Protein AF-A0A1F1E8N5-F1 (afdb_monomer_lite)

Secondary structure (DSSP, 8-state):
-HHHHHHHHHHHHHHHHHHHHHHHHHS----------B----EE-EEEEEEEEPTT----TTTEEEEETTTSSBPPGGGEEEEE-GGG-EEEEEEPPPPPPBPTTS---TT-EEEEEEEEEETTEEEEEEEEEEEE---S---TTS----EEEEEEEEETTEEEE-S---SPSSPPPEEEEEEEETTEEEEPP-

Sequence (194 aa):
MAKRKTICDIAVIVTFIILSLALTSCYGKGSKPECRTFIGAAYFGRINLWIIPQEGEEVNLRAIEIIENSSNSPISLKQISNEIMKEGVVKVMYSAPPEGPISCDVRLTDRDRFTSHFTLRNQASEIRFTCTFEYRYNDEPRPPLSYGDPHMILKEVTCGDFTYTRKNDREEFPLEDIDIKMRLRDDKLELVKP

pLDDT: mean 73.01, std 17.26, range [39.19, 94.31]

Foldseek 3Di:
DPPVVVVVVVVVVVVVVVVVVVVVVVVPPDPPPPWPQPPDADEAAKEKEKEAEDVPDADPPVQKFKAWPVHNDGDDCVQWDWDQDPPRIIIIIHGDDDDPGHGSVDDDDAQDKDWTKMWIGRPPAIWIKIWIWTWHDDPDPDDPPDDDDIHGYGAWMDTDPAIFGFPDPPPDPPGGHTYWYWYQDPSYTHTDHD

Radius of gyration: 28.56 Å; chains: 1; bounding box: 68×34×94 Å

Structure (mmCIF, N/CA/C/O backbone):
data_AF-A0A1F1E8N5-F1
#
_entry.id   AF-A0A1F1E8N5-F1
#
loop_
_atom_site.group_PDB
_atom_site.id
_atom_site.type_symbol
_atom_site.label_atom_id
_atom_site.label_alt_id
_atom_site.label_comp_id
_atom_site.label_asym_id
_atom_site.label_entity_id
_atom_site.label_seq_id
_atom_site.pdbx_PDB_ins_code
_atom_site.Cartn_x
_atom_site.Cartn_y
_atom_site.Cartn_z
_atom_site.occupancy
_atom_site.B_iso_or_equiv
_atom_site.auth_seq_id
_atom_site.auth_comp_id
_atom_site.auth_asym_id
_atom_site.auth_atom_id
_atom_site.pdbx_PDB_model_num
ATOM 1 N N . MET A 1 1 ? 51.375 -14.851 -72.890 1.00 48.00 1 MET A N 1
ATOM 2 C CA . MET A 1 1 ? 51.465 -14.388 -71.482 1.00 48.00 1 MET A CA 1
ATOM 3 C C . MET A 1 1 ? 50.197 -13.705 -70.938 1.00 48.00 1 MET A C 1
ATOM 5 O O . MET A 1 1 ? 50.199 -13.354 -69.770 1.00 48.00 1 MET A O 1
ATOM 9 N N . ALA A 1 2 ? 49.096 -13.568 -71.695 1.00 47.03 2 ALA A N 1
ATOM 10 C CA . ALA A 1 2 ? 47.872 -12.913 -71.199 1.00 47.03 2 ALA A CA 1
ATOM 11 C C . ALA A 1 2 ? 46.983 -13.804 -70.297 1.00 47.03 2 ALA A C 1
ATOM 13 O O . ALA A 1 2 ? 46.480 -13.328 -69.290 1.00 47.03 2 ALA A O 1
ATOM 14 N N . LYS A 1 3 ? 46.859 -15.112 -70.586 1.00 48.00 3 LYS A N 1
ATOM 15 C CA . LYS A 1 3 ? 45.950 -16.031 -69.857 1.00 48.00 3 LYS A CA 1
ATOM 16 C C . LYS A 1 3 ? 46.305 -16.277 -68.379 1.00 48.00 3 LYS A C 1
ATOM 18 O O . LYS A 1 3 ? 45.423 -16.594 -67.596 1.00 48.00 3 LYS A O 1
ATOM 23 N N . ARG A 1 4 ? 47.582 -16.152 -67.987 1.00 46.97 4 ARG A N 1
ATOM 24 C CA . ARG A 1 4 ? 48.037 -16.391 -66.598 1.00 46.97 4 ARG A CA 1
ATOM 25 C C . ARG A 1 4 ? 47.731 -15.215 -65.665 1.00 46.97 4 ARG A C 1
ATOM 27 O O . ARG A 1 4 ? 47.414 -15.446 -64.508 1.00 46.97 4 ARG A O 1
ATOM 34 N N . LYS A 1 5 ? 47.795 -13.981 -66.178 1.00 47.75 5 LYS A N 1
ATOM 35 C CA . LYS A 1 5 ? 47.514 -12.760 -65.405 1.00 47.75 5 LYS A CA 1
ATOM 36 C C . LYS A 1 5 ? 46.046 -12.719 -64.966 1.00 47.75 5 LYS A C 1
ATOM 38 O O . LYS A 1 5 ? 45.767 -12.525 -63.794 1.00 47.75 5 LYS A O 1
ATOM 43 N N . THR A 1 6 ? 45.139 -13.077 -65.878 1.00 55.50 6 THR A N 1
ATOM 44 C CA . THR A 1 6 ? 43.690 -13.108 -65.629 1.00 55.50 6 THR A CA 1
ATOM 45 C C . THR A 1 6 ? 43.286 -14.110 -64.544 1.00 55.50 6 THR A C 1
ATOM 47 O O . THR A 1 6 ? 42.390 -13.830 -63.760 1.00 55.50 6 THR A O 1
ATOM 50 N N . ILE A 1 7 ? 43.952 -15.269 -64.464 1.00 59.78 7 ILE A N 1
ATOM 51 C CA . ILE A 1 7 ? 43.658 -16.293 -63.445 1.00 59.78 7 ILE A CA 1
ATOM 52 C C . ILE A 1 7 ? 44.124 -15.833 -62.056 1.00 59.78 7 ILE A C 1
ATOM 54 O O . ILE A 1 7 ? 43.408 -16.039 -61.078 1.00 59.78 7 ILE A O 1
ATOM 58 N N . CYS A 1 8 ? 45.286 -15.177 -61.966 1.00 58.12 8 CYS A N 1
ATOM 59 C CA . CYS A 1 8 ? 45.770 -14.619 -60.703 1.00 58.12 8 CYS A CA 1
ATOM 60 C C . CYS A 1 8 ? 44.883 -13.468 -60.207 1.00 58.12 8 CYS A C 1
ATOM 62 O O . CYS A 1 8 ? 44.567 -13.429 -59.022 1.00 58.12 8 CYS A O 1
ATOM 64 N N . ASP A 1 9 ? 44.422 -12.587 -61.098 1.00 55.12 9 ASP A N 1
ATOM 65 C CA . ASP A 1 9 ? 43.546 -11.468 -60.723 1.00 55.12 9 ASP A CA 1
ATOM 66 C C . ASP A 1 9 ? 42.173 -11.959 -60.227 1.00 55.12 9 ASP A C 1
ATOM 68 O O . ASP A 1 9 ? 41.662 -11.471 -59.219 1.00 55.12 9 ASP A O 1
ATOM 72 N N . ILE A 1 10 ? 41.605 -12.993 -60.863 1.00 65.31 10 ILE A N 1
ATOM 73 C CA . ILE A 1 10 ? 40.358 -13.628 -60.404 1.00 65.31 10 ILE A CA 1
ATOM 74 C C . ILE A 1 10 ? 40.561 -14.301 -59.040 1.00 65.31 10 ILE A C 1
ATOM 76 O O . ILE A 1 10 ? 39.714 -14.161 -58.160 1.00 65.31 10 ILE A O 1
ATOM 80 N N . ALA A 1 11 ? 41.686 -14.990 -58.827 1.00 67.06 11 ALA A N 1
ATOM 81 C CA . ALA A 1 11 ? 41.982 -15.635 -57.549 1.00 67.06 11 ALA A CA 1
ATOM 82 C C . ALA A 1 11 ? 42.104 -14.618 -56.402 1.00 67.06 11 ALA A C 1
ATOM 84 O O . ALA A 1 11 ? 41.583 -14.862 -55.314 1.00 67.06 11 ALA A O 1
ATOM 85 N N . VAL A 1 12 ? 42.723 -13.459 -56.646 1.00 68.31 12 VAL A N 1
ATOM 86 C CA . VAL A 1 12 ? 42.828 -12.378 -55.652 1.00 68.31 12 VAL A CA 1
ATOM 87 C C . VAL A 1 12 ? 41.450 -11.815 -55.310 1.00 68.31 12 VAL A C 1
ATOM 89 O O . VAL A 1 12 ? 41.125 -11.697 -54.130 1.00 68.31 12 VAL A O 1
ATOM 92 N N . ILE A 1 13 ? 40.611 -11.543 -56.314 1.00 72.69 13 ILE A N 1
ATOM 93 C CA . ILE A 1 13 ? 39.254 -11.016 -56.103 1.00 72.69 13 ILE A CA 1
ATOM 94 C C . ILE A 1 13 ? 38.393 -12.016 -55.321 1.00 72.69 13 ILE A C 1
ATOM 96 O O . ILE A 1 13 ? 37.747 -11.640 -54.344 1.00 72.69 13 ILE A O 1
ATOM 100 N N . VAL A 1 14 ? 38.419 -13.299 -55.694 1.00 70.69 14 VAL A N 1
ATOM 101 C CA . VAL A 1 14 ? 37.656 -14.351 -55.002 1.00 70.69 14 VAL A CA 1
ATOM 102 C C . VAL A 1 14 ? 38.128 -14.506 -53.556 1.00 70.69 14 VAL A C 1
ATOM 104 O O . VAL A 1 14 ? 37.302 -14.588 -52.648 1.00 70.69 14 VAL A O 1
ATOM 107 N N . THR A 1 15 ? 39.440 -14.465 -53.316 1.00 69.44 15 THR A N 1
ATOM 108 C CA . THR A 1 15 ? 39.993 -14.537 -51.955 1.00 69.44 15 THR A CA 1
ATOM 109 C C . THR A 1 15 ? 39.561 -13.331 -51.121 1.00 69.44 15 THR A C 1
ATOM 111 O O . THR A 1 15 ? 39.172 -13.496 -49.969 1.00 69.44 15 THR A O 1
ATOM 114 N N . PHE A 1 16 ? 39.547 -12.129 -51.705 1.00 69.88 16 PHE A N 1
ATOM 115 C CA . PHE A 1 16 ? 39.124 -10.902 -51.027 1.00 69.88 16 PHE A CA 1
ATOM 116 C C . PHE A 1 16 ? 37.631 -10.911 -50.670 1.00 69.88 16 PHE A C 1
ATOM 118 O O . PHE A 1 16 ? 37.251 -10.483 -49.579 1.00 69.88 16 PHE A O 1
ATOM 125 N N . ILE A 1 17 ? 36.784 -11.448 -51.555 1.00 72.19 17 ILE A N 1
ATOM 126 C CA . ILE A 1 17 ? 35.345 -11.624 -51.313 1.00 72.19 17 ILE A CA 1
ATOM 127 C C . ILE A 1 17 ? 35.110 -12.637 -50.187 1.00 72.19 17 ILE A C 1
ATOM 129 O O . ILE A 1 17 ? 34.347 -12.352 -49.267 1.00 72.19 17 ILE A O 1
ATOM 133 N N . ILE A 1 18 ? 35.797 -13.785 -50.210 1.00 70.69 18 ILE A N 1
ATOM 134 C CA . ILE A 1 18 ? 35.694 -14.801 -49.151 1.00 70.69 18 ILE A CA 1
ATOM 135 C C . ILE A 1 18 ? 36.165 -14.228 -47.809 1.00 70.69 18 ILE A C 1
ATOM 137 O O . ILE A 1 18 ? 35.498 -14.430 -46.797 1.00 70.69 18 ILE A O 1
ATOM 141 N N . LEU A 1 19 ? 37.264 -13.465 -47.792 1.00 63.94 19 LEU A N 1
ATOM 142 C CA . LEU A 1 19 ? 37.773 -12.837 -46.571 1.00 63.94 19 LEU A CA 1
ATOM 143 C C . LEU A 1 19 ? 36.793 -11.791 -46.021 1.00 63.94 19 LEU A C 1
ATOM 145 O O . LEU A 1 19 ? 36.565 -11.728 -44.818 1.00 63.94 19 LEU A O 1
ATOM 149 N N . SER A 1 20 ? 36.172 -11.006 -46.904 1.00 62.19 20 SER A N 1
ATOM 150 C CA . SER A 1 20 ? 35.190 -9.975 -46.546 1.00 62.19 20 SER A CA 1
ATOM 151 C C . SER A 1 20 ? 33.881 -10.585 -46.025 1.00 62.19 20 SER A C 1
ATOM 153 O O . SER A 1 20 ? 33.317 -10.101 -45.043 1.00 62.19 20 SER A O 1
ATOM 155 N N . LEU A 1 21 ? 33.421 -11.690 -46.620 1.00 60.66 21 LEU A N 1
ATOM 156 C CA . LEU A 1 21 ? 32.280 -12.475 -46.130 1.00 60.66 21 LEU A CA 1
ATOM 157 C C . LEU A 1 21 ? 32.593 -13.161 -44.790 1.00 60.66 21 LEU A C 1
ATOM 159 O O . LEU A 1 21 ? 31.750 -13.178 -43.896 1.00 60.66 21 LEU A O 1
ATOM 163 N N . ALA A 1 22 ? 33.818 -13.659 -44.600 1.00 58.78 22 ALA A N 1
ATOM 164 C CA . ALA A 1 22 ? 34.254 -14.232 -43.328 1.00 58.78 22 ALA A CA 1
ATOM 165 C C . ALA A 1 22 ? 34.319 -13.168 -42.216 1.00 58.78 22 ALA A C 1
ATOM 167 O O . ALA A 1 22 ? 33.789 -13.388 -41.126 1.00 58.78 22 ALA A O 1
ATOM 168 N N . LEU A 1 23 ? 34.886 -11.990 -42.502 1.00 56.69 23 LEU A N 1
ATOM 169 C CA . LEU A 1 23 ? 35.000 -10.877 -41.549 1.00 56.69 23 LEU A CA 1
ATOM 170 C C . LEU A 1 23 ? 33.636 -10.274 -41.179 1.00 56.69 23 LEU A C 1
ATOM 172 O O . LEU A 1 23 ? 33.407 -9.962 -40.011 1.00 56.69 23 LEU A O 1
ATOM 176 N N . THR A 1 24 ? 32.702 -10.173 -42.128 1.00 54.19 24 THR A N 1
ATOM 177 C CA . THR A 1 24 ? 31.325 -9.728 -41.839 1.00 54.19 24 THR A CA 1
ATOM 178 C C . THR A 1 24 ? 30.528 -10.779 -41.058 1.00 54.19 24 THR A C 1
ATOM 180 O O . THR A 1 24 ? 29.744 -10.416 -40.182 1.00 54.19 24 THR A O 1
ATOM 183 N N . SER A 1 25 ? 30.785 -12.078 -41.269 1.00 42.78 25 SER A N 1
ATOM 184 C CA . SER A 1 25 ? 30.135 -13.162 -40.510 1.00 42.78 25 SER A CA 1
ATOM 185 C C . SER A 1 25 ? 30.627 -13.315 -39.060 1.00 42.78 25 SER A C 1
ATOM 187 O O . SER A 1 25 ? 29.895 -13.842 -38.221 1.00 42.78 25 SER A O 1
ATOM 189 N N . CYS A 1 26 ? 31.823 -12.811 -38.730 1.00 48.38 26 CYS A N 1
ATOM 190 C CA . CYS A 1 26 ? 32.330 -12.777 -37.352 1.00 48.38 26 CYS A CA 1
ATOM 191 C C . CYS A 1 26 ? 31.787 -11.599 -36.527 1.00 48.38 26 CYS A C 1
ATOM 193 O O . CYS A 1 26 ? 31.776 -11.687 -35.303 1.00 48.38 26 CYS A O 1
ATOM 195 N N . TYR A 1 27 ? 31.289 -10.535 -37.167 1.00 42.50 27 TYR A N 1
ATOM 196 C CA . TYR A 1 27 ? 30.692 -9.380 -36.477 1.00 42.50 27 TYR A CA 1
ATOM 197 C C . TYR A 1 27 ? 29.174 -9.501 -36.249 1.00 42.50 27 TYR A C 1
ATOM 199 O O . TYR A 1 27 ? 28.571 -8.617 -35.649 1.00 42.50 27 TYR A O 1
ATOM 207 N N . GLY A 1 28 ? 28.550 -10.592 -36.713 1.00 42.59 28 GLY A N 1
ATOM 208 C CA . GLY A 1 28 ? 27.092 -10.768 -36.716 1.00 42.59 28 GLY A CA 1
ATOM 209 C C . GLY A 1 28 ? 26.557 -11.947 -35.902 1.00 42.59 28 GLY A C 1
ATOM 210 O O . GLY A 1 28 ? 25.360 -12.224 -35.964 1.00 42.59 28 GLY A O 1
ATOM 211 N N . LYS A 1 29 ? 27.389 -12.666 -35.136 1.00 42.00 29 LYS A N 1
ATOM 212 C CA . LYS A 1 29 ? 26.862 -13.631 -34.162 1.00 42.00 29 LYS A CA 1
ATOM 213 C C . LYS A 1 29 ? 26.414 -12.864 -32.933 1.00 42.00 29 LYS A C 1
ATOM 215 O O . LYS A 1 29 ? 27.202 -12.623 -32.027 1.00 42.00 29 LYS A O 1
ATOM 220 N N . GLY A 1 30 ? 25.138 -12.481 -32.958 1.00 48.75 30 GLY A N 1
ATOM 221 C CA . GLY A 1 30 ? 24.420 -11.906 -31.836 1.00 48.75 30 GLY A CA 1
ATOM 222 C C . GLY A 1 30 ? 24.655 -12.733 -30.582 1.00 48.75 30 GLY A C 1
ATOM 223 O O . GLY A 1 30 ? 23.995 -13.745 -30.347 1.00 48.75 30 GLY A O 1
ATOM 224 N N . SER A 1 31 ? 25.594 -12.278 -29.758 1.00 44.41 31 SER A N 1
ATOM 225 C CA . SER A 1 31 ? 25.477 -12.464 -28.329 1.00 44.41 31 SER A CA 1
ATOM 226 C C . SER A 1 31 ? 24.114 -11.884 -27.987 1.00 44.41 31 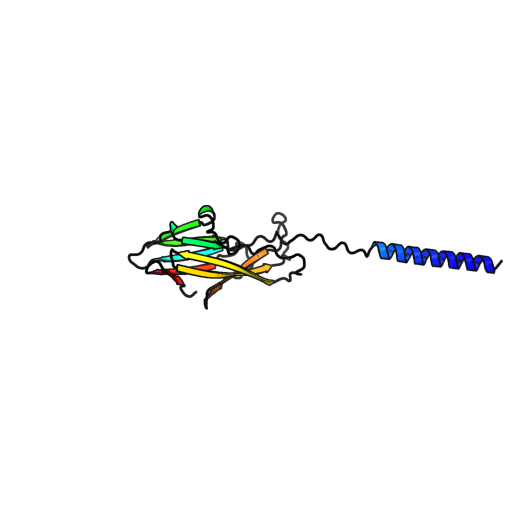SER A C 1
ATOM 228 O O . SER A 1 31 ? 23.928 -10.665 -28.056 1.00 44.41 31 SER A O 1
ATOM 230 N N . LYS A 1 32 ? 23.135 -12.750 -27.696 1.00 45.09 32 LYS A N 1
ATOM 231 C CA . LYS A 1 32 ? 21.976 -12.298 -26.930 1.00 45.09 32 LYS A CA 1
ATOM 232 C C . LYS A 1 32 ? 22.569 -11.498 -25.767 1.00 45.09 32 LYS A C 1
ATOM 234 O O . LYS A 1 32 ? 23.494 -12.026 -25.140 1.00 45.09 32 LYS A O 1
ATOM 239 N N . PRO A 1 33 ? 22.157 -10.235 -25.557 1.00 46.94 33 PRO A N 1
ATOM 240 C CA . PRO A 1 33 ? 22.648 -9.479 -24.416 1.00 46.94 33 PRO A CA 1
ATOM 241 C C . PRO A 1 33 ? 22.501 -10.375 -23.188 1.00 46.94 33 PRO A C 1
ATOM 243 O O . PRO A 1 33 ? 21.504 -11.097 -23.087 1.00 46.94 33 PRO A O 1
ATOM 246 N N . GLU A 1 34 ? 23.531 -10.425 -22.338 1.00 43.78 34 GLU A N 1
ATOM 247 C CA . GLU A 1 34 ? 23.475 -11.202 -21.101 1.00 43.78 34 GLU A CA 1
ATOM 248 C C . GLU A 1 34 ? 22.139 -10.891 -20.428 1.00 43.78 34 GLU A C 1
ATOM 250 O O . GLU A 1 34 ? 21.872 -9.734 -20.099 1.00 43.78 34 GLU A O 1
ATOM 255 N N . CYS A 1 35 ? 21.269 -11.900 -20.317 1.00 41.91 35 CYS A N 1
ATOM 256 C CA . CYS A 1 35 ? 19.963 -11.752 -19.693 1.00 41.91 35 CYS A CA 1
ATOM 257 C C . CYS A 1 35 ? 20.214 -11.512 -18.207 1.00 41.91 35 CYS A C 1
ATOM 259 O O . CYS A 1 35 ? 20.265 -12.431 -17.392 1.00 41.91 35 CYS A O 1
ATOM 261 N N . ARG A 1 36 ? 20.433 -10.249 -17.859 1.00 45.53 36 ARG A N 1
ATOM 262 C CA . ARG A 1 36 ? 20.222 -9.768 -16.512 1.00 45.53 36 ARG A CA 1
ATOM 263 C C . ARG A 1 36 ? 18.715 -9.661 -16.414 1.00 45.53 36 ARG A C 1
ATOM 265 O O . ARG A 1 36 ? 18.122 -8.739 -16.965 1.00 45.53 36 ARG A O 1
ATOM 272 N N . THR A 1 37 ? 18.084 -10.644 -15.780 1.00 45.12 37 THR A N 1
ATOM 273 C CA . THR A 1 37 ? 16.780 -10.425 -15.155 1.00 45.12 37 THR A CA 1
ATOM 274 C C . THR A 1 37 ? 16.832 -9.040 -14.516 1.00 45.12 37 THR A C 1
ATOM 276 O O . THR A 1 37 ? 17.828 -8.743 -13.847 1.00 45.12 37 THR A O 1
ATOM 279 N N . PHE A 1 38 ? 15.846 -8.176 -14.765 1.00 52.12 38 PHE A N 1
ATOM 280 C CA . PHE A 1 38 ? 15.827 -6.832 -14.190 1.00 52.12 38 PHE A CA 1
ATOM 281 C C . PHE A 1 38 ? 15.526 -6.964 -12.684 1.00 52.12 38 PHE A C 1
ATOM 283 O O . PHE A 1 38 ? 14.415 -6.765 -12.208 1.00 52.12 38 PHE A O 1
ATOM 290 N N . ILE A 1 39 ? 16.537 -7.415 -11.943 1.00 48.56 39 ILE A N 1
ATOM 291 C CA . ILE A 1 39 ? 16.632 -7.543 -10.492 1.00 48.56 39 ILE A CA 1
ATOM 292 C C . ILE A 1 39 ? 17.488 -6.344 -10.088 1.00 48.56 39 ILE A C 1
ATOM 294 O O . ILE A 1 39 ? 18.684 -6.494 -9.856 1.00 48.56 39 ILE A O 1
ATOM 298 N N . GLY A 1 40 ? 16.965 -5.122 -10.169 1.00 42.22 40 GLY A N 1
ATOM 299 C CA . GLY A 1 40 ? 17.874 -3.980 -10.021 1.00 42.22 40 GLY A CA 1
ATOM 300 C C . GLY A 1 40 ? 17.267 -2.600 -9.899 1.00 42.22 40 GLY A C 1
ATOM 301 O O . GLY A 1 40 ? 17.849 -1.778 -9.199 1.00 42.22 40 GLY A O 1
ATOM 302 N N . ALA A 1 41 ? 16.099 -2.325 -10.484 1.00 53.69 41 ALA A N 1
ATOM 303 C CA . ALA A 1 41 ? 15.444 -1.064 -10.170 1.00 53.69 41 ALA A CA 1
ATOM 304 C C . ALA A 1 41 ? 14.988 -1.118 -8.711 1.00 53.69 41 ALA A C 1
ATOM 306 O O . ALA A 1 41 ? 14.102 -1.894 -8.352 1.00 53.69 41 ALA A O 1
ATOM 307 N N . ALA A 1 42 ? 15.614 -0.315 -7.854 1.00 59.78 42 ALA A N 1
ATOM 308 C CA . ALA A 1 42 ? 15.084 -0.112 -6.520 1.00 59.78 42 ALA A CA 1
ATOM 309 C C . ALA A 1 42 ? 13.671 0.483 -6.661 1.00 59.78 42 ALA A C 1
ATOM 311 O O . ALA A 1 42 ? 13.459 1.465 -7.379 1.00 59.78 42 ALA A O 1
ATOM 312 N N . TYR A 1 43 ? 12.694 -0.172 -6.032 1.00 67.50 43 TYR A N 1
ATOM 313 C CA . TYR A 1 43 ? 11.329 0.329 -5.936 1.00 67.50 43 TYR A CA 1
ATOM 314 C C . TYR A 1 43 ? 11.316 1.448 -4.899 1.00 67.50 43 TYR A C 1
ATOM 316 O O . TYR A 1 43 ? 11.693 1.239 -3.744 1.00 67.50 43 TYR A O 1
ATOM 324 N N . PHE A 1 44 ? 10.904 2.644 -5.308 1.00 71.94 44 PHE A N 1
ATOM 325 C CA . PHE A 1 44 ? 10.852 3.813 -4.440 1.00 71.94 44 PHE A CA 1
ATOM 326 C C . PHE A 1 44 ? 9.414 4.244 -4.215 1.00 71.94 44 PHE A C 1
ATOM 328 O O . PHE A 1 44 ? 8.689 4.578 -5.149 1.00 71.94 44 PHE A O 1
ATOM 335 N N . GLY A 1 45 ? 9.021 4.285 -2.949 1.00 75.62 45 GLY A N 1
ATOM 336 C CA . GLY A 1 45 ? 7.725 4.789 -2.533 1.00 75.62 45 GLY A CA 1
ATOM 337 C C . GLY A 1 45 ? 7.349 4.258 -1.165 1.00 75.62 45 GLY A C 1
ATOM 338 O O . GLY A 1 45 ? 7.554 3.080 -0.865 1.00 75.62 45 GLY A O 1
ATOM 339 N N . ARG A 1 46 ? 6.792 5.132 -0.332 1.00 83.88 46 ARG A N 1
ATOM 340 C CA . ARG A 1 46 ? 6.198 4.740 0.942 1.00 83.88 46 ARG A CA 1
ATOM 341 C C . ARG A 1 46 ? 4.705 5.001 0.906 1.00 83.88 46 ARG A C 1
ATOM 343 O O . ARG A 1 46 ? 4.231 5.950 0.280 1.00 83.88 46 ARG A O 1
ATOM 350 N N . ILE A 1 47 ? 3.990 4.134 1.597 1.00 88.62 47 ILE A N 1
ATOM 351 C CA . ILE A 1 47 ? 2.559 4.206 1.818 1.00 88.62 47 ILE A CA 1
ATOM 352 C C . ILE A 1 47 ? 2.370 4.470 3.306 1.00 88.62 47 ILE A C 1
ATOM 354 O O . ILE A 1 47 ? 2.830 3.703 4.152 1.00 88.62 47 ILE A O 1
ATOM 358 N N . ASN A 1 48 ? 1.697 5.567 3.620 1.00 91.12 48 ASN A N 1
ATOM 359 C CA . ASN A 1 48 ? 1.301 5.917 4.971 1.00 91.12 48 ASN A CA 1
ATOM 360 C C . ASN A 1 48 ? -0.168 5.545 5.152 1.00 91.12 48 ASN A C 1
ATOM 362 O O . ASN A 1 48 ? -1.063 6.182 4.596 1.00 91.12 48 ASN A O 1
ATOM 366 N N . LEU A 1 49 ? -0.412 4.515 5.946 1.00 92.50 49 LEU A N 1
ATOM 367 C CA . LEU A 1 49 ? -1.736 4.061 6.330 1.00 92.50 49 LEU A CA 1
ATOM 368 C C . LEU A 1 49 ? -2.140 4.772 7.627 1.00 92.50 49 LEU A C 1
ATOM 370 O O . LEU A 1 49 ? -1.598 4.497 8.696 1.00 92.50 49 LEU A O 1
ATOM 374 N N . TRP A 1 50 ? -3.079 5.702 7.530 1.00 92.81 50 TRP A N 1
ATOM 375 C CA . TRP A 1 50 ? -3.597 6.481 8.650 1.00 92.81 50 TRP A CA 1
ATOM 376 C C . TRP A 1 50 ? -4.878 5.834 9.171 1.00 92.81 50 TRP A C 1
ATOM 378 O O . TRP A 1 50 ? -5.927 5.952 8.541 1.00 92.81 50 TRP A O 1
ATOM 388 N N . ILE A 1 51 ? -4.794 5.148 10.308 1.00 92.94 51 ILE A N 1
ATOM 389 C CA . ILE A 1 51 ? -5.917 4.464 10.954 1.00 92.94 51 ILE A CA 1
ATOM 390 C C . ILE A 1 51 ? -6.497 5.387 12.025 1.00 92.94 51 ILE A C 1
ATOM 392 O O . ILE A 1 51 ? -5.833 5.709 13.011 1.00 92.94 51 ILE A O 1
ATOM 396 N N . ILE A 1 52 ? -7.737 5.815 11.817 1.00 94.06 52 ILE A N 1
ATOM 397 C CA . ILE A 1 52 ? -8.469 6.726 12.695 1.00 94.06 52 ILE A CA 1
ATOM 398 C C . ILE A 1 52 ? -9.502 5.898 13.472 1.00 94.06 52 ILE A C 1
ATOM 400 O O . ILE A 1 52 ? -10.481 5.461 12.856 1.00 94.06 52 ILE A O 1
ATOM 404 N N . PRO A 1 53 ? -9.308 5.645 14.779 1.00 92.88 53 PRO A N 1
ATOM 405 C CA . PRO A 1 53 ? -10.289 4.915 15.573 1.00 92.88 53 PRO A CA 1
ATOM 406 C C . PRO A 1 53 ? -11.579 5.716 15.754 1.00 92.88 53 PRO A C 1
ATOM 408 O O . PRO A 1 53 ? -11.558 6.946 15.847 1.00 92.88 53 PRO A O 1
ATOM 411 N N . GLN A 1 54 ? -12.712 5.017 15.796 1.00 92.50 54 GLN A N 1
ATOM 412 C CA . GLN A 1 54 ? -13.960 5.587 16.287 1.00 92.50 54 GLN A CA 1
ATOM 413 C C . GLN A 1 54 ? -13.853 5.878 17.795 1.00 92.50 54 GLN A C 1
ATOM 415 O O . GLN A 1 54 ? -13.060 5.267 18.509 1.00 92.50 54 GLN A O 1
ATOM 420 N N . GLU A 1 55 ? -14.644 6.832 18.293 1.00 87.25 55 GLU A N 1
ATOM 421 C CA . GLU A 1 55 ? -14.695 7.137 19.724 1.00 87.25 55 GLU A CA 1
ATOM 422 C C . GLU A 1 55 ? -14.999 5.875 20.547 1.00 87.25 55 GLU A C 1
ATOM 424 O O . GLU A 1 55 ? -15.980 5.176 20.293 1.00 87.25 55 GLU A O 1
ATOM 429 N N . GLY A 1 56 ? -14.141 5.597 21.532 1.00 85.50 56 GLY A N 1
ATOM 430 C CA . GLY A 1 56 ? -14.221 4.401 22.371 1.00 85.50 56 GLY A CA 1
ATOM 431 C C . GLY A 1 56 ? -13.479 3.175 21.827 1.00 85.50 56 GLY A C 1
ATOM 432 O O . GLY A 1 56 ? -13.398 2.180 22.543 1.00 85.50 56 GLY A O 1
ATOM 433 N N . GLU A 1 57 ? -12.906 3.242 20.622 1.00 88.00 57 GLU A N 1
ATOM 434 C CA . GLU A 1 57 ? -12.070 2.181 20.049 1.00 88.00 57 GLU A CA 1
ATOM 435 C C . GLU A 1 57 ? -10.572 2.489 20.170 1.00 88.00 57 GLU A C 1
ATOM 437 O O . GLU A 1 57 ? -10.144 3.642 20.230 1.00 88.00 57 GLU A O 1
ATOM 442 N N . GLU A 1 58 ? -9.757 1.435 20.173 1.00 88.81 58 GLU A N 1
ATOM 443 C CA . GLU A 1 58 ? -8.299 1.526 20.194 1.00 88.81 58 GLU A CA 1
ATOM 444 C C . GLU A 1 58 ? -7.709 0.669 19.072 1.00 88.81 58 GLU A C 1
ATOM 446 O O . GLU A 1 58 ? -8.131 -0.464 18.830 1.00 88.81 58 GLU A O 1
ATOM 451 N N . VAL A 1 59 ? -6.702 1.200 18.378 1.00 87.12 59 VAL A N 1
ATOM 452 C CA . VAL A 1 59 ? -6.032 0.468 17.302 1.00 87.12 59 VAL A CA 1
ATOM 453 C C . VAL A 1 59 ? -5.116 -0.602 17.894 1.00 87.12 59 VAL A C 1
ATOM 455 O O . VAL A 1 59 ? -4.034 -0.311 18.407 1.00 87.12 59 VAL A O 1
ATOM 458 N N . ASN A 1 60 ? -5.493 -1.872 17.747 1.00 88.06 60 ASN A N 1
ATOM 459 C CA . ASN A 1 60 ? -4.609 -2.985 18.074 1.00 88.06 60 ASN A CA 1
ATOM 460 C C . ASN A 1 60 ? -3.570 -3.203 16.964 1.00 88.06 60 ASN A C 1
ATOM 462 O O . ASN A 1 60 ? -3.770 -3.985 16.039 1.00 88.06 60 ASN A O 1
ATOM 466 N N . LEU A 1 61 ? -2.411 -2.560 17.099 1.00 84.31 61 LEU A N 1
ATOM 467 C CA . LEU A 1 61 ? -1.287 -2.687 16.164 1.00 84.31 61 LEU A CA 1
ATOM 468 C C . LEU A 1 61 ? -0.835 -4.131 15.895 1.00 84.31 61 LEU A C 1
ATOM 470 O O . LEU A 1 61 ? -0.308 -4.404 14.823 1.00 84.31 61 LEU A O 1
ATOM 474 N N . ARG A 1 62 ? -1.026 -5.060 16.842 1.00 85.19 62 ARG A N 1
ATOM 475 C CA . ARG A 1 62 ? -0.649 -6.473 16.651 1.00 85.19 62 ARG A CA 1
ATOM 476 C C . ARG A 1 62 ? -1.621 -7.234 15.755 1.00 85.19 62 ARG A C 1
ATOM 478 O O . ARG A 1 62 ? -1.261 -8.299 15.270 1.00 85.19 62 ARG A O 1
ATOM 485 N N . ALA A 1 63 ? -2.837 -6.721 15.587 1.00 86.69 63 ALA A N 1
ATOM 486 C CA . ALA A 1 63 ? -3.840 -7.287 14.693 1.00 86.69 63 ALA A CA 1
ATOM 487 C C . ALA A 1 63 ? -3.711 -6.758 13.256 1.00 86.69 63 ALA A C 1
ATOM 489 O O . ALA A 1 63 ? -4.311 -7.338 12.353 1.00 86.69 63 ALA A O 1
ATOM 490 N N . ILE A 1 64 ? -2.933 -5.687 13.050 1.00 88.44 64 ILE A N 1
ATOM 491 C CA . ILE A 1 64 ? -2.663 -5.114 11.734 1.00 88.44 64 ILE A CA 1
ATOM 492 C C . ILE A 1 64 ? -1.559 -5.911 11.050 1.00 88.44 64 ILE A C 1
ATOM 494 O O . ILE A 1 64 ? -0.412 -5.941 11.495 1.00 88.44 64 ILE A O 1
ATOM 498 N N . GLU A 1 65 ? -1.905 -6.518 9.925 1.00 90.50 65 GLU A N 1
ATOM 499 C CA . GLU A 1 65 ? -0.998 -7.319 9.121 1.00 90.50 65 GLU A CA 1
ATOM 500 C C . GLU A 1 65 ? -0.990 -6.799 7.687 1.00 90.50 65 GLU A C 1
ATOM 502 O O . GLU A 1 65 ? -2.036 -6.550 7.088 1.00 90.50 65 GLU A O 1
ATOM 507 N N . ILE A 1 66 ? 0.204 -6.650 7.121 1.00 89.25 66 ILE A N 1
ATOM 508 C CA . ILE A 1 66 ? 0.390 -6.353 5.703 1.00 89.25 66 ILE A CA 1
ATOM 509 C C . ILE A 1 66 ? 0.926 -7.621 5.053 1.00 89.25 66 ILE A C 1
ATOM 511 O O . ILE A 1 66 ? 1.927 -8.175 5.503 1.00 89.25 66 ILE A O 1
ATOM 515 N N . ILE A 1 67 ? 0.242 -8.106 4.026 1.00 88.81 67 ILE A N 1
ATOM 516 C CA . ILE A 1 67 ? 0.573 -9.348 3.328 1.00 88.81 67 ILE A CA 1
ATOM 517 C C . ILE A 1 67 ? 0.903 -8.994 1.886 1.00 88.81 67 ILE A C 1
ATOM 519 O O . ILE A 1 67 ? 0.067 -8.449 1.166 1.00 88.81 67 ILE A O 1
ATOM 523 N N . GLU A 1 68 ? 2.117 -9.315 1.459 1.00 84.19 68 GLU A N 1
ATOM 524 C CA . GLU A 1 68 ? 2.539 -9.156 0.070 1.00 84.19 68 GLU A CA 1
ATOM 525 C C . GLU A 1 68 ? 2.117 -10.377 -0.745 1.00 84.19 68 GLU A C 1
ATOM 527 O O . GLU A 1 68 ? 2.246 -11.518 -0.290 1.00 84.19 68 GLU A O 1
ATOM 532 N N . ASN A 1 69 ? 1.667 -10.157 -1.983 1.00 72.94 69 ASN A N 1
ATOM 533 C CA . ASN A 1 69 ? 1.280 -11.259 -2.873 1.00 72.94 69 ASN A CA 1
ATOM 534 C C . ASN A 1 69 ? 2.425 -12.253 -3.138 1.00 72.94 69 ASN A C 1
ATOM 536 O O . ASN A 1 69 ? 2.173 -13.400 -3.499 1.00 72.94 69 ASN A O 1
ATOM 540 N N . SER A 1 70 ? 3.677 -11.825 -2.969 1.00 68.31 70 SER A N 1
ATOM 541 C CA . SER A 1 70 ? 4.867 -12.657 -3.147 1.00 68.31 70 SER A CA 1
ATOM 542 C C . SER A 1 70 ? 5.056 -13.700 -2.038 1.00 68.31 70 SER A C 1
ATOM 544 O O . SER A 1 70 ? 5.706 -14.716 -2.283 1.00 68.31 70 SER A O 1
ATOM 546 N N . SER A 1 71 ? 4.520 -13.476 -0.831 1.00 66.00 71 SER A N 1
ATOM 547 C CA . SER A 1 71 ? 4.881 -14.267 0.353 1.00 66.00 71 SER A CA 1
ATOM 548 C C . SER A 1 71 ? 3.713 -14.970 1.048 1.00 66.00 71 SER A C 1
ATOM 550 O O . SER A 1 71 ? 3.967 -15.844 1.880 1.00 66.00 71 SER A O 1
ATOM 552 N N . ASN A 1 72 ? 2.448 -14.651 0.727 1.00 70.19 72 ASN A N 1
ATOM 553 C CA . ASN A 1 72 ? 1.230 -15.176 1.388 1.00 70.19 72 ASN A CA 1
ATOM 554 C C . ASN A 1 72 ? 1.266 -15.144 2.935 1.00 70.19 72 ASN A C 1
ATOM 556 O O . ASN A 1 72 ? 0.408 -15.723 3.601 1.00 70.19 72 ASN A O 1
ATOM 560 N N . SER A 1 73 ? 2.255 -14.469 3.511 1.00 76.06 73 SER A N 1
ATOM 561 C CA . SER A 1 73 ? 2.572 -14.423 4.929 1.00 76.06 73 SER A CA 1
ATOM 562 C C . SER A 1 73 ? 2.684 -12.955 5.319 1.00 76.06 73 SER A C 1
ATOM 564 O O . SER A 1 73 ? 3.161 -12.154 4.509 1.00 76.06 73 SER A O 1
ATOM 566 N N . PRO A 1 74 ? 2.266 -12.574 6.535 1.00 78.75 74 PRO A N 1
ATOM 567 C CA . PRO A 1 74 ? 2.448 -11.209 7.000 1.00 78.75 74 PRO A CA 1
ATOM 568 C C . PRO A 1 74 ? 3.921 -10.804 6.940 1.00 78.75 74 PRO A C 1
ATOM 570 O O . PRO A 1 74 ? 4.804 -11.567 7.352 1.00 78.75 74 PRO A O 1
ATOM 573 N N . ILE A 1 75 ? 4.189 -9.597 6.446 1.00 79.75 75 ILE A N 1
ATOM 574 C CA . ILE A 1 75 ? 5.522 -9.012 6.537 1.00 79.75 75 ILE A CA 1
ATOM 575 C C . ILE A 1 75 ? 5.892 -8.830 8.007 1.00 79.75 75 ILE A C 1
ATOM 577 O O . ILE A 1 75 ? 5.042 -8.641 8.882 1.00 79.75 75 ILE A O 1
ATOM 581 N N . SER A 1 76 ? 7.189 -8.883 8.293 1.00 71.25 76 SER A N 1
ATOM 582 C CA . SER A 1 76 ? 7.655 -8.707 9.662 1.00 71.25 76 SER A CA 1
ATOM 583 C C . SER A 1 76 ? 7.295 -7.310 10.160 1.00 71.25 76 SER A C 1
ATOM 585 O O . SER A 1 76 ? 7.601 -6.322 9.496 1.00 71.25 76 SER A O 1
ATOM 587 N N . LEU A 1 77 ? 6.766 -7.205 11.383 1.00 62.72 77 LEU A N 1
ATOM 588 C CA . LEU A 1 77 ? 6.540 -5.918 12.055 1.00 62.72 77 LEU A CA 1
ATOM 589 C C . LEU A 1 77 ? 7.812 -5.055 12.137 1.00 62.72 77 LEU A C 1
ATOM 591 O O . LEU A 1 77 ? 7.710 -3.851 12.299 1.00 62.72 77 LEU A O 1
ATOM 595 N N . LYS A 1 78 ? 9.013 -5.639 11.998 1.00 61.41 78 LYS A N 1
ATOM 596 C CA . LYS A 1 78 ? 10.284 -4.891 11.928 1.00 61.41 78 LYS A CA 1
ATOM 597 C C . LYS A 1 78 ? 10.487 -4.132 10.609 1.00 61.41 78 LYS A C 1
ATOM 599 O O . LYS A 1 78 ? 11.348 -3.261 10.550 1.00 61.41 78 LYS A O 1
ATOM 604 N N . GLN A 1 79 ? 9.760 -4.500 9.556 1.00 63.25 79 GLN A N 1
ATOM 605 C CA . GLN A 1 79 ? 9.767 -3.838 8.244 1.00 63.25 79 GLN A CA 1
ATOM 606 C C . GLN A 1 79 ? 8.682 -2.759 8.136 1.00 63.25 79 GLN A C 1
ATOM 608 O O . GLN A 1 79 ? 8.655 -2.001 7.170 1.00 63.25 79 GLN A O 1
ATOM 613 N N . ILE A 1 80 ? 7.811 -2.685 9.140 1.00 74.88 80 ILE A N 1
ATOM 614 C CA . ILE A 1 80 ? 6.783 -1.670 9.300 1.00 74.88 80 ILE A CA 1
ATOM 615 C C . ILE A 1 80 ? 7.277 -0.703 10.378 1.00 74.88 80 ILE A C 1
ATOM 617 O O . ILE A 1 80 ? 7.846 -1.118 11.385 1.00 74.88 80 ILE A O 1
ATOM 621 N N . SER A 1 81 ? 7.072 0.595 10.185 1.00 80.31 81 SER A N 1
ATOM 622 C CA . SER A 1 81 ? 7.250 1.564 11.272 1.00 80.31 81 SER A CA 1
ATOM 623 C C . SER A 1 81 ? 5.914 2.209 11.585 1.00 80.31 81 SER A C 1
ATOM 625 O O . SER A 1 81 ? 5.084 2.385 10.698 1.00 80.31 81 SER A O 1
ATOM 627 N N . ASN A 1 82 ? 5.671 2.521 12.851 1.00 84.19 82 ASN A N 1
ATOM 628 C CA . ASN A 1 82 ? 4.395 3.060 13.289 1.00 84.19 82 ASN A CA 1
ATOM 629 C C . ASN A 1 82 ? 4.589 4.244 14.232 1.00 84.19 82 ASN A C 1
ATOM 631 O O . ASN A 1 82 ? 5.533 4.285 15.018 1.00 84.19 82 ASN A O 1
ATOM 635 N N . GLU A 1 83 ? 3.659 5.1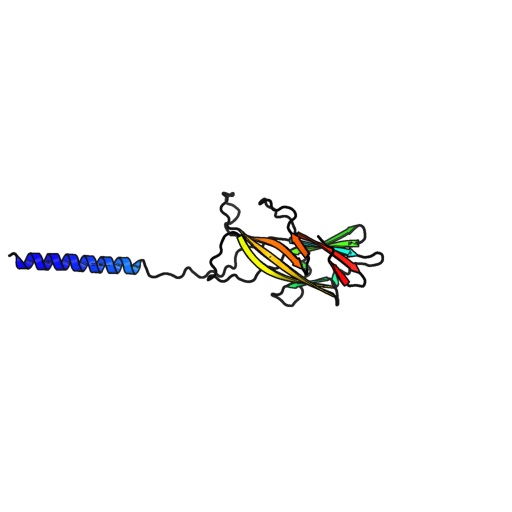86 14.166 1.00 87.25 83 GLU A N 1
ATOM 636 C CA . GLU A 1 83 ? 3.595 6.359 15.027 1.00 87.25 83 GLU A CA 1
ATOM 637 C C . GLU A 1 83 ? 2.174 6.477 15.583 1.00 87.25 83 GLU A C 1
ATOM 639 O O . GLU A 1 83 ? 1.200 6.391 14.834 1.00 87.25 83 GLU A O 1
ATOM 644 N N . ILE A 1 84 ? 2.055 6.641 16.902 1.00 86.62 84 ILE A N 1
ATOM 645 C CA . ILE A 1 84 ? 0.776 6.904 17.565 1.00 86.62 84 ILE A CA 1
ATOM 646 C C . ILE A 1 84 ? 0.680 8.409 17.769 1.00 86.62 84 ILE A C 1
ATOM 648 O O . ILE A 1 84 ? 1.526 9.020 18.422 1.00 86.62 84 ILE A O 1
ATOM 652 N N . MET A 1 85 ? -0.352 8.998 17.189 1.00 88.19 85 MET A N 1
ATOM 653 C CA . MET A 1 85 ? -0.616 10.424 17.222 1.00 88.19 85 MET A CA 1
ATOM 654 C C . MET A 1 85 ? -1.692 10.751 18.259 1.00 88.19 85 MET A C 1
ATOM 656 O O . MET A 1 85 ? -2.171 9.891 19.002 1.00 88.19 85 MET A O 1
ATOM 660 N N . LYS A 1 86 ? -2.057 12.034 18.343 1.00 82.31 86 LYS A N 1
ATOM 661 C CA . LYS A 1 86 ? -3.142 12.487 19.220 1.00 82.31 86 LYS A CA 1
ATOM 662 C C . LYS A 1 86 ? -4.431 11.721 18.917 1.00 82.31 86 LYS A C 1
ATOM 664 O O . LYS A 1 86 ? -4.652 11.302 17.784 1.00 82.31 86 LYS A O 1
ATOM 669 N N . GLU A 1 87 ? -5.261 11.563 19.947 1.00 81.56 87 GLU A N 1
ATOM 670 C CA . GLU A 1 87 ? -6.589 10.935 19.838 1.00 81.56 87 GLU A CA 1
ATOM 671 C C . GLU A 1 87 ? -6.543 9.458 19.400 1.00 81.56 87 GLU A C 1
ATOM 673 O O . GLU A 1 87 ? -7.535 8.913 18.933 1.00 81.56 87 GLU A O 1
ATOM 678 N N . GLY A 1 88 ? -5.392 8.791 19.554 1.00 83.56 88 GLY A N 1
ATOM 679 C CA . GLY A 1 88 ? -5.245 7.368 19.237 1.00 83.56 88 GLY A CA 1
ATOM 680 C C . GLY A 1 88 ? -5.121 7.064 17.743 1.00 83.56 88 GLY A C 1
ATOM 681 O O . GLY A 1 88 ? -5.115 5.895 17.365 1.00 83.56 88 GLY A O 1
ATOM 682 N N . VAL A 1 89 ? -4.988 8.086 16.886 1.00 89.44 89 VAL A N 1
ATOM 683 C CA . VAL A 1 89 ? -4.716 7.892 15.456 1.00 89.44 89 VAL A CA 1
ATOM 684 C C . VAL A 1 89 ? -3.369 7.200 15.288 1.00 89.44 89 VAL A C 1
ATOM 686 O O . VAL A 1 89 ? -2.364 7.633 15.850 1.00 89.44 89 VAL A O 1
ATOM 689 N N . VAL A 1 90 ? -3.331 6.149 14.476 1.00 90.38 90 VAL A N 1
ATOM 690 C CA . VAL A 1 90 ? -2.108 5.392 14.213 1.00 90.38 90 VAL A CA 1
ATOM 691 C C . VAL A 1 90 ? -1.694 5.567 12.764 1.00 90.38 90 VAL A C 1
ATOM 693 O O . VAL A 1 90 ? -2.453 5.266 11.846 1.00 90.38 90 VAL A O 1
ATOM 696 N N . LYS A 1 91 ? -0.459 6.017 12.554 1.00 91.12 91 LYS A N 1
ATOM 697 C CA . LYS A 1 91 ? 0.189 6.043 11.247 1.00 91.12 91 LYS A CA 1
ATOM 698 C C . LYS A 1 91 ? 1.063 4.804 11.109 1.00 91.12 91 LYS A C 1
ATOM 700 O O . LYS A 1 91 ? 2.033 4.655 11.845 1.00 91.12 91 LYS A O 1
ATOM 705 N N . VAL A 1 92 ? 0.743 3.935 10.157 1.00 89.00 92 VAL A N 1
ATOM 706 C CA . VAL A 1 92 ? 1.552 2.773 9.779 1.00 89.00 92 VAL A CA 1
ATOM 707 C C . VAL A 1 92 ? 2.268 3.093 8.469 1.00 89.00 92 VAL A C 1
ATOM 709 O O . VAL A 1 92 ? 1.638 3.329 7.444 1.00 89.00 92 VAL A O 1
ATOM 712 N N . MET A 1 93 ? 3.593 3.143 8.509 1.00 88.44 93 MET A N 1
ATOM 713 C CA . MET A 1 93 ? 4.453 3.425 7.365 1.00 88.44 93 MET A CA 1
ATOM 714 C C . MET A 1 93 ? 4.954 2.111 6.777 1.00 88.44 93 MET A C 1
ATOM 716 O O . MET A 1 93 ? 5.623 1.323 7.455 1.00 88.44 93 MET A O 1
ATOM 720 N N . TYR A 1 94 ? 4.644 1.903 5.504 1.00 85.00 94 TYR A N 1
ATOM 721 C CA . TYR A 1 94 ? 4.965 0.698 4.761 1.00 85.00 94 TYR A CA 1
ATOM 722 C C . TYR A 1 94 ? 5.723 1.059 3.483 1.00 85.00 94 TYR A C 1
ATOM 724 O O . TYR A 1 94 ? 5.274 1.887 2.689 1.00 85.00 94 TYR A O 1
ATOM 732 N N . SER A 1 95 ? 6.894 0.457 3.286 1.00 79.31 95 SER A N 1
ATOM 733 C CA . SER A 1 95 ? 7.585 0.513 1.996 1.00 79.31 95 SER A CA 1
ATOM 734 C C . SER A 1 95 ? 6.770 -0.294 0.995 1.00 79.31 95 SER A C 1
ATOM 736 O O . SER A 1 95 ? 6.497 -1.459 1.260 1.00 79.31 95 SER A O 1
ATOM 738 N N . ALA A 1 96 ? 6.358 0.316 -0.116 1.00 71.44 96 ALA A N 1
ATOM 739 C CA . ALA A 1 96 ? 5.472 -0.341 -1.073 1.00 71.44 96 ALA A CA 1
ATOM 740 C C . ALA A 1 96 ? 6.038 -1.701 -1.534 1.00 71.44 96 ALA A C 1
ATOM 742 O O . ALA A 1 96 ? 7.263 -1.825 -1.658 1.00 71.44 96 ALA A O 1
ATOM 743 N N . PRO A 1 97 ? 5.174 -2.704 -1.789 1.00 77.25 97 PRO A N 1
ATOM 744 C CA . PRO A 1 97 ? 5.629 -4.042 -2.131 1.00 77.25 97 PRO A CA 1
ATOM 745 C C . PRO A 1 97 ? 6.463 -3.965 -3.410 1.00 77.25 97 PRO A C 1
ATOM 747 O O . PRO A 1 97 ? 6.007 -3.349 -4.381 1.00 77.25 97 PRO A O 1
ATOM 750 N N . PRO A 1 98 ? 7.658 -4.576 -3.454 1.00 71.88 98 PRO A N 1
ATOM 751 C CA . PRO A 1 98 ? 8.392 -4.651 -4.703 1.00 71.88 98 PRO A CA 1
ATOM 752 C C . PRO A 1 98 ? 7.549 -5.415 -5.729 1.00 71.88 98 PRO A C 1
ATOM 754 O O . PRO A 1 98 ? 6.763 -6.305 -5.387 1.00 71.88 98 PRO A O 1
ATOM 757 N N . GLU A 1 99 ? 7.699 -5.080 -7.001 1.00 66.19 99 GLU A N 1
ATOM 758 C CA . GLU A 1 99 ? 7.257 -5.982 -8.056 1.00 66.19 99 GLU A CA 1
ATOM 759 C C . GLU A 1 99 ? 8.305 -7.094 -8.241 1.00 66.19 99 GLU A C 1
ATOM 761 O O . GLU A 1 99 ? 9.500 -6.926 -7.964 1.00 66.19 99 GLU A O 1
ATOM 766 N N . GLY A 1 100 ? 7.833 -8.270 -8.661 1.00 60.94 100 GLY A N 1
ATOM 767 C CA . GLY A 1 100 ? 8.691 -9.396 -9.008 1.00 60.94 100 GLY A CA 1
ATOM 768 C C . GLY A 1 100 ? 9.696 -9.062 -10.122 1.00 60.94 100 GLY A C 1
AT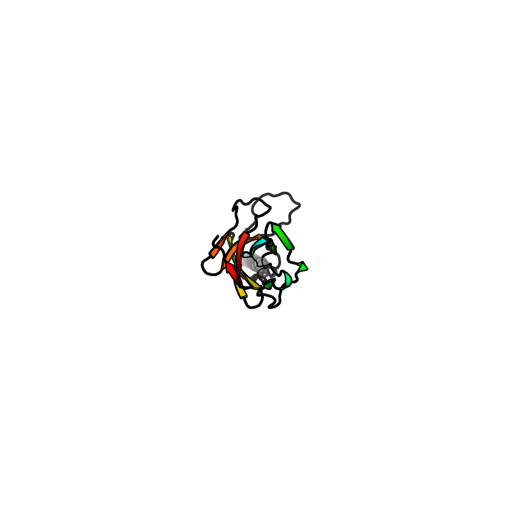OM 769 O O . GLY A 1 100 ? 9.647 -7.995 -10.729 1.00 60.94 100 GLY A O 1
ATOM 770 N N . PRO A 1 101 ? 10.638 -9.972 -10.406 1.00 57.59 101 PRO A N 1
ATOM 771 C CA . PRO A 1 101 ? 11.645 -9.745 -11.435 1.00 57.59 101 PRO A CA 1
ATOM 772 C C . PRO A 1 101 ? 10.999 -9.492 -12.806 1.00 57.59 101 PRO A C 1
ATOM 774 O O . PRO A 1 101 ? 10.275 -10.349 -13.316 1.00 57.59 101 PRO A O 1
ATOM 777 N N . ILE A 1 102 ? 11.309 -8.353 -13.429 1.00 61.00 102 ILE A N 1
ATOM 778 C CA . ILE A 1 102 ? 10.879 -8.061 -14.801 1.00 61.00 102 ILE A CA 1
ATOM 779 C C . ILE A 1 102 ? 11.775 -8.854 -15.768 1.00 61.00 102 ILE A C 1
ATOM 781 O O . ILE A 1 102 ? 13.009 -8.825 -15.672 1.00 61.00 102 ILE A O 1
ATOM 785 N N . SER A 1 103 ? 11.151 -9.609 -16.680 1.00 56.75 103 SER A N 1
ATOM 786 C CA . SER A 1 103 ? 11.859 -10.446 -17.661 1.00 56.75 103 SER A CA 1
ATOM 787 C C . SER A 1 103 ? 12.696 -9.602 -18.627 1.00 56.75 103 SER A C 1
ATOM 789 O O . SER A 1 103 ? 12.253 -8.556 -19.095 1.00 56.75 103 SER A O 1
ATOM 791 N N . CYS A 1 104 ? 13.879 -10.106 -18.993 1.00 55.97 104 CYS A N 1
ATOM 792 C CA . CYS A 1 104 ? 14.798 -9.469 -19.941 1.00 55.97 104 CYS A CA 1
ATOM 793 C C . CYS A 1 104 ? 14.256 -9.403 -21.386 1.00 55.97 104 CYS A C 1
ATOM 795 O O . CYS A 1 104 ? 14.813 -8.684 -22.214 1.00 55.97 104 CYS A O 1
ATOM 797 N N . ASP A 1 105 ? 13.168 -10.121 -21.688 1.00 54.62 105 ASP A N 1
ATOM 798 C CA . ASP A 1 105 ? 12.492 -10.074 -22.991 1.00 54.62 105 ASP A CA 1
ATOM 799 C C . ASP A 1 105 ? 11.554 -8.858 -23.139 1.00 54.62 105 ASP A C 1
ATOM 801 O O . ASP A 1 105 ? 11.072 -8.575 -24.238 1.00 54.62 105 ASP A O 1
ATOM 805 N N . VAL A 1 106 ? 11.290 -8.123 -22.051 1.00 63.31 106 VAL A N 1
ATOM 806 C CA . VAL A 1 106 ? 10.455 -6.917 -22.073 1.00 63.31 106 VAL A CA 1
ATOM 807 C C . VAL A 1 106 ? 11.344 -5.703 -22.321 1.00 63.31 106 VAL A C 1
ATOM 809 O O . VAL A 1 106 ? 12.151 -5.310 -21.479 1.00 63.31 106 VAL A O 1
ATOM 812 N N . ARG A 1 107 ? 11.199 -5.080 -23.493 1.00 66.94 107 ARG A N 1
ATOM 813 C CA . ARG A 1 107 ? 11.829 -3.787 -23.770 1.00 66.94 107 ARG A CA 1
ATOM 814 C C . ARG A 1 107 ? 11.084 -2.703 -22.993 1.00 66.94 107 ARG A C 1
ATOM 816 O O . ARG A 1 107 ? 9.986 -2.337 -23.398 1.00 66.94 107 ARG A O 1
ATOM 823 N N . LEU A 1 108 ? 11.708 -2.193 -21.933 1.00 72.19 108 LEU A N 1
ATOM 824 C CA . LEU A 1 108 ? 11.157 -1.096 -21.142 1.00 72.19 108 LEU A CA 1
ATOM 825 C C . LEU A 1 108 ? 11.204 0.223 -21.917 1.00 72.19 108 LEU A C 1
ATOM 827 O O . LEU A 1 108 ? 12.238 0.575 -22.495 1.00 72.19 108 LEU A O 1
ATOM 831 N N . THR A 1 109 ? 10.095 0.952 -21.921 1.00 75.75 109 THR A N 1
ATOM 832 C CA . THR A 1 109 ? 10.021 2.344 -22.368 1.00 75.75 109 THR A CA 1
ATOM 833 C C . THR A 1 109 ? 9.880 3.284 -21.175 1.00 75.75 109 THR A C 1
ATOM 835 O O . THR A 1 109 ? 9.342 2.901 -20.137 1.00 75.75 109 THR A O 1
ATOM 838 N N . ASP A 1 110 ? 10.421 4.507 -21.281 1.00 77.94 110 ASP A N 1
ATOM 839 C CA . ASP A 1 110 ? 10.214 5.508 -20.228 1.00 77.94 110 ASP A CA 1
ATOM 840 C C . ASP A 1 110 ? 8.713 5.673 -19.984 1.00 77.94 110 ASP A C 1
ATOM 842 O O . ASP A 1 110 ? 7.930 5.729 -20.932 1.00 77.94 110 ASP A O 1
ATOM 846 N N . ARG A 1 111 ? 8.325 5.767 -18.710 1.00 79.44 111 ARG A N 1
ATOM 847 C CA . ARG A 1 111 ? 6.928 5.806 -18.257 1.00 79.44 111 ARG A CA 1
ATOM 848 C C . ARG A 1 111 ? 6.159 4.483 -18.363 1.00 79.44 111 ARG A C 1
ATOM 850 O O . ARG A 1 111 ? 4.951 4.505 -18.125 1.00 79.44 111 ARG A O 1
ATOM 857 N N . ASP A 1 112 ? 6.810 3.349 -18.638 1.00 83.75 112 ASP A N 1
ATOM 858 C CA . ASP A 1 112 ? 6.163 2.037 -18.508 1.00 83.75 112 ASP A CA 1
ATOM 859 C C . ASP A 1 112 ? 5.595 1.847 -17.100 1.00 83.75 112 ASP A C 1
ATOM 861 O O . ASP A 1 112 ? 6.199 2.253 -16.105 1.00 83.75 112 ASP A O 1
ATOM 865 N N . ARG A 1 113 ? 4.414 1.231 -17.013 1.00 86.38 113 ARG A N 1
ATOM 866 C CA . ARG A 1 113 ? 3.701 1.038 -15.751 1.00 86.38 113 ARG A CA 1
ATOM 867 C C . ARG A 1 113 ? 3.580 -0.421 -15.392 1.00 86.38 113 ARG A C 1
ATOM 869 O O . ARG A 1 113 ? 3.278 -1.260 -16.236 1.00 86.38 113 ARG A O 1
ATOM 876 N N . PHE A 1 114 ? 3.723 -0.666 -14.105 1.00 84.31 114 PHE A N 1
ATOM 877 C CA . PHE A 1 114 ? 3.732 -1.990 -13.531 1.00 84.31 114 PHE A CA 1
ATOM 878 C C . PHE A 1 114 ? 2.917 -2.029 -12.256 1.00 84.31 114 PHE A C 1
ATOM 880 O O . PHE A 1 114 ? 2.760 -1.007 -11.590 1.00 84.31 114 PHE A O 1
ATOM 887 N N . THR A 1 115 ? 2.406 -3.200 -11.899 1.00 87.31 115 THR A N 1
ATOM 888 C CA . THR A 1 115 ? 1.524 -3.338 -10.743 1.00 87.31 115 THR A CA 1
ATOM 889 C C . THR A 1 115 ? 2.037 -4.382 -9.772 1.00 87.31 115 THR A C 1
ATOM 891 O O . THR A 1 115 ? 2.314 -5.513 -10.160 1.00 87.31 115 THR A O 1
ATOM 894 N N . SER A 1 116 ? 2.073 -4.022 -8.493 1.00 85.94 116 SER A N 1
ATOM 895 C CA . SER A 1 116 ? 2.194 -4.970 -7.385 1.00 85.94 116 SER A CA 1
ATOM 896 C C . SER A 1 116 ? 0.966 -4.861 -6.488 1.00 85.94 116 SER A C 1
ATOM 898 O O . SER A 1 116 ? 0.152 -3.946 -6.627 1.00 85.94 116 SER A O 1
ATOM 900 N N . HIS A 1 117 ? 0.816 -5.796 -5.559 1.00 88.38 117 HIS A N 1
ATOM 901 C CA . HIS A 1 117 ? -0.339 -5.845 -4.676 1.00 88.38 117 HIS A CA 1
ATOM 902 C C . HIS A 1 117 ? 0.077 -6.169 -3.248 1.00 88.38 117 HIS A C 1
ATOM 904 O O . HIS A 1 117 ? 0.969 -6.988 -3.008 1.00 88.38 117 HIS A O 1
ATOM 910 N N . PHE A 1 118 ? -0.645 -5.574 -2.305 1.00 90.19 118 PHE A N 1
ATOM 911 C CA . PHE A 1 118 ? -0.603 -5.967 -0.906 1.00 90.19 118 PHE A CA 1
ATOM 912 C C . PHE A 1 118 ? -2.019 -6.031 -0.339 1.00 90.19 118 PHE A C 1
ATOM 914 O O . PHE A 1 118 ? -2.942 -5.367 -0.816 1.00 90.19 118 PHE A O 1
ATOM 921 N N . THR A 1 119 ? -2.187 -6.840 0.697 1.00 91.81 119 THR A N 1
ATOM 922 C CA . THR A 1 119 ? -3.419 -6.930 1.474 1.00 91.81 119 THR A CA 1
ATOM 923 C C . THR A 1 119 ? -3.163 -6.365 2.859 1.00 91.81 119 THR A C 1
ATOM 925 O O . THR A 1 119 ? -2.210 -6.770 3.522 1.00 91.81 119 THR A O 1
ATOM 928 N N . LEU A 1 120 ? -4.012 -5.443 3.300 1.00 92.50 120 LEU A N 1
ATOM 929 C CA . LEU A 1 120 ? -4.084 -5.014 4.688 1.00 92.50 120 LEU A CA 1
ATOM 930 C C . LEU A 1 120 ? -5.156 -5.839 5.392 1.00 92.50 120 LEU A C 1
ATOM 932 O O . LEU A 1 120 ? -6.320 -5.813 4.989 1.00 92.50 120 LEU A O 1
ATOM 936 N N . ARG A 1 121 ? -4.770 -6.549 6.445 1.00 91.19 121 ARG A N 1
ATOM 937 C CA . ARG A 1 121 ? -5.672 -7.337 7.276 1.00 91.19 121 ARG A CA 1
ATOM 938 C C . ARG A 1 121 ? -5.732 -6.755 8.682 1.00 91.19 121 ARG A C 1
ATOM 940 O O . ARG A 1 121 ? -4.706 -6.397 9.252 1.00 91.19 121 ARG A O 1
ATOM 947 N N . ASN A 1 122 ? -6.941 -6.668 9.223 1.00 89.88 122 ASN A N 1
ATOM 948 C CA . ASN A 1 122 ? -7.201 -6.431 10.637 1.00 89.88 122 ASN A CA 1
ATOM 949 C C . ASN A 1 122 ? -8.196 -7.487 11.115 1.00 89.88 122 ASN A C 1
ATOM 951 O O . ASN A 1 122 ? -9.386 -7.402 10.805 1.00 89.88 122 ASN A O 1
ATOM 955 N N . GLN A 1 123 ? -7.708 -8.505 11.824 1.00 84.94 123 GLN A N 1
ATOM 956 C CA . GLN A 1 123 ? -8.514 -9.660 12.234 1.00 84.94 123 GLN A CA 1
ATOM 957 C C . GLN A 1 123 ? -9.242 -10.320 11.037 1.00 84.94 123 GLN A C 1
ATOM 959 O O . GLN A 1 123 ? -8.593 -10.874 10.154 1.00 84.94 123 GLN A O 1
ATOM 964 N N . ALA A 1 124 ? -10.580 -10.268 10.997 1.00 80.94 124 ALA A N 1
ATOM 965 C CA . ALA A 1 124 ? -11.410 -10.823 9.924 1.00 80.94 124 ALA A CA 1
ATOM 966 C C . ALA A 1 124 ? -11.657 -9.847 8.754 1.00 80.94 124 ALA A C 1
ATOM 968 O O . ALA A 1 124 ? -12.293 -10.220 7.769 1.00 80.94 124 ALA A O 1
ATOM 969 N N . SER A 1 125 ? -11.200 -8.596 8.861 1.00 86.31 125 SER A N 1
ATOM 970 C CA . SER A 1 125 ? -11.321 -7.579 7.815 1.00 86.31 125 SER A CA 1
ATOM 971 C C . SER A 1 125 ? -10.096 -7.603 6.906 1.00 86.31 125 SER A C 1
ATOM 973 O O . SER A 1 125 ? -8.972 -7.524 7.396 1.00 86.31 125 SER A O 1
ATOM 975 N N . GLU A 1 126 ? -10.302 -7.628 5.590 1.00 92.62 126 GLU A N 1
ATOM 976 C CA . GLU A 1 126 ? -9.230 -7.581 4.588 1.00 92.62 126 GLU A CA 1
ATOM 977 C C . GLU A 1 126 ? -9.521 -6.523 3.521 1.00 92.62 126 GLU A C 1
ATOM 979 O O . GLU A 1 126 ? -10.639 -6.421 3.016 1.00 92.62 126 GLU A O 1
ATOM 984 N N . ILE A 1 127 ? -8.495 -5.757 3.152 1.00 92.69 127 ILE A N 1
ATOM 985 C CA . ILE A 1 127 ? -8.536 -4.763 2.078 1.00 92.69 127 ILE A CA 1
ATOM 986 C C . ILE A 1 127 ? -7.369 -5.032 1.134 1.00 92.69 127 ILE A C 1
ATOM 988 O O . ILE A 1 127 ? -6.220 -5.111 1.568 1.00 92.69 127 ILE A O 1
ATOM 992 N N . ARG A 1 128 ? -7.653 -5.167 -0.162 1.00 93.06 128 ARG A N 1
ATOM 993 C CA . ARG A 1 128 ? -6.641 -5.446 -1.188 1.00 93.06 128 ARG A CA 1
ATOM 994 C C . ARG A 1 128 ? -6.319 -4.190 -1.976 1.00 93.06 128 ARG A C 1
ATOM 996 O O . ARG A 1 128 ? -7.211 -3.589 -2.567 1.00 93.06 128 ARG A O 1
ATOM 1003 N N . PHE A 1 129 ? -5.042 -3.851 -2.029 1.00 93.31 129 PHE A N 1
ATOM 1004 C CA . PHE A 1 129 ? -4.538 -2.682 -2.726 1.00 93.31 129 PHE A CA 1
ATOM 1005 C C . PHE A 1 129 ? -3.729 -3.087 -3.952 1.00 93.31 129 PHE A C 1
ATOM 1007 O O . PHE A 1 129 ? -2.999 -4.080 -3.941 1.00 93.31 129 PHE A O 1
ATOM 1014 N N . THR A 1 130 ? -3.829 -2.275 -4.997 1.00 93.50 130 THR A N 1
ATOM 1015 C CA . THR A 1 130 ? -2.967 -2.351 -6.175 1.00 93.50 130 THR A CA 1
ATOM 1016 C C . THR A 1 130 ? -2.066 -1.130 -6.203 1.00 93.50 130 THR A C 1
ATOM 1018 O O . THR A 1 130 ? -2.542 -0.000 -6.246 1.00 93.50 130 THR A O 1
ATOM 1021 N N . CYS A 1 131 ? -0.763 -1.360 -6.162 1.00 89.69 131 CYS A N 1
ATOM 1022 C CA . CYS A 1 131 ? 0.269 -0.346 -6.290 1.00 89.69 131 CYS A CA 1
ATOM 1023 C C . CYS A 1 131 ? 0.699 -0.267 -7.748 1.00 89.69 131 CYS A C 1
ATOM 1025 O O . CYS A 1 131 ? 1.199 -1.260 -8.273 1.00 89.69 131 CYS A O 1
ATOM 1027 N N . THR A 1 132 ? 0.559 0.894 -8.378 1.00 90.12 132 THR A N 1
ATOM 1028 C CA . THR A 1 132 ? 1.107 1.132 -9.715 1.00 90.12 132 THR A CA 1
ATOM 1029 C C . THR A 1 132 ? 2.451 1.835 -9.581 1.00 90.12 132 THR A C 1
ATOM 1031 O O . THR A 1 132 ? 2.548 2.920 -8.999 1.00 90.12 132 THR A O 1
ATOM 1034 N N . PHE A 1 133 ? 3.485 1.234 -10.150 1.00 85.56 133 PHE A N 1
ATOM 1035 C CA . PHE A 1 133 ? 4.821 1.790 -10.277 1.00 85.56 133 PHE A CA 1
ATOM 1036 C C . PHE A 1 133 ? 5.031 2.278 -11.700 1.00 85.56 133 PHE A C 1
ATOM 1038 O O . PHE A 1 133 ? 4.544 1.676 -12.652 1.00 85.56 133 PHE A O 1
ATOM 1045 N N . GLU A 1 134 ? 5.758 3.373 -11.843 1.00 85.00 134 GLU A N 1
ATOM 1046 C CA . GLU A 1 134 ? 6.115 3.948 -13.130 1.00 85.00 134 GLU A CA 1
ATOM 1047 C C . GLU A 1 134 ? 7.634 3.897 -13.278 1.00 85.00 134 GLU A C 1
ATOM 1049 O O . GLU A 1 134 ? 8.374 4.409 -12.430 1.00 85.00 134 GLU A O 1
ATOM 1054 N N . TYR A 1 135 ? 8.083 3.259 -14.352 1.00 80.00 135 TYR A N 1
ATOM 1055 C CA . TYR A 1 135 ? 9.471 3.219 -14.762 1.00 80.00 135 TYR A CA 1
ATOM 1056 C C . TYR A 1 135 ? 9.909 4.613 -15.205 1.00 80.00 135 TYR A C 1
ATOM 1058 O O . TYR A 1 135 ? 9.237 5.288 -15.992 1.00 80.00 135 TYR A O 1
ATOM 1066 N N . ARG A 1 136 ? 11.043 5.057 -14.671 1.00 75.38 136 ARG A N 1
ATOM 1067 C CA . ARG A 1 136 ? 11.694 6.314 -15.035 1.00 75.38 136 ARG A CA 1
ATOM 1068 C C . ARG A 1 136 ? 13.100 6.026 -15.520 1.00 75.38 136 ARG A C 1
ATOM 1070 O O . ARG A 1 136 ? 13.945 5.578 -14.740 1.00 75.38 136 ARG A O 1
ATOM 1077 N N . TYR A 1 137 ? 13.339 6.316 -16.791 1.00 67.44 137 TYR A N 1
ATOM 1078 C CA . TYR A 1 137 ? 14.670 6.280 -17.374 1.00 67.44 137 TYR A CA 1
ATOM 1079 C C . TYR A 1 137 ? 15.416 7.574 -17.000 1.00 67.44 137 TYR A C 1
ATOM 1081 O O . TYR A 1 137 ? 14.959 8.674 -17.307 1.00 67.44 137 TYR A O 1
ATOM 1089 N N . ASN A 1 138 ? 16.531 7.459 -16.273 1.00 61.44 138 ASN A N 1
ATOM 1090 C CA . ASN A 1 138 ? 17.327 8.610 -15.834 1.00 61.44 138 ASN A CA 1
ATOM 1091 C C . ASN A 1 138 ? 18.131 9.189 -17.017 1.00 61.44 138 ASN A C 1
ATOM 1093 O O . ASN A 1 138 ? 19.188 8.656 -17.337 1.00 61.44 138 ASN A O 1
ATOM 1097 N N . ASP A 1 139 ? 17.679 10.299 -17.609 1.00 47.62 139 ASP A N 1
ATOM 1098 C CA . ASP A 1 139 ? 18.450 11.093 -18.594 1.00 47.62 139 ASP A CA 1
ATOM 1099 C C . ASP A 1 139 ? 18.995 12.426 -18.017 1.00 47.62 139 ASP A C 1
ATOM 1101 O O . ASP A 1 139 ? 19.518 13.268 -18.749 1.00 47.62 139 ASP A O 1
ATOM 1105 N N . GLU A 1 140 ? 18.916 12.657 -16.699 1.00 40.59 140 GLU A N 1
ATOM 1106 C CA . GLU A 1 140 ? 19.431 13.893 -16.084 1.00 40.59 140 GLU A CA 1
ATOM 1107 C C . GLU A 1 140 ? 20.926 13.817 -15.697 1.00 40.59 140 GLU A C 1
ATOM 1109 O O . GLU A 1 140 ? 21.360 12.838 -15.080 1.00 40.59 140 GLU A O 1
ATOM 1114 N N . PRO A 1 141 ? 21.726 14.878 -15.941 1.00 39.19 141 PRO A N 1
ATOM 1115 C CA . PRO A 1 141 ? 23.102 14.970 -15.461 1.00 39.19 141 PRO A CA 1
ATOM 1116 C C . PRO A 1 141 ? 23.110 15.231 -13.945 1.00 39.19 141 PRO A C 1
ATOM 1118 O O . PRO A 1 141 ? 23.041 16.373 -13.493 1.00 39.19 141 PRO A O 1
ATOM 1121 N N . ARG A 1 142 ? 23.185 14.168 -13.139 1.00 48.59 142 ARG A N 1
ATOM 1122 C CA . ARG A 1 142 ? 23.277 14.237 -11.668 1.00 48.59 142 ARG A CA 1
ATOM 1123 C C . ARG A 1 142 ? 24.694 13.891 -11.170 1.00 48.59 142 ARG A C 1
ATOM 1125 O O . ARG A 1 142 ? 25.449 13.225 -11.879 1.00 48.59 142 ARG A O 1
ATOM 1132 N N . PRO A 1 143 ? 25.102 14.367 -9.975 1.00 41.66 143 PRO A N 1
ATOM 1133 C CA . PRO A 1 143 ? 26.451 14.160 -9.451 1.00 41.66 143 PRO A CA 1
ATOM 1134 C C . PRO A 1 143 ? 26.820 12.666 -9.282 1.00 41.66 143 PRO A C 1
ATOM 1136 O O . PRO A 1 143 ? 25.969 11.850 -8.930 1.00 41.66 143 PRO A O 1
ATOM 1139 N N . PRO A 1 144 ? 28.104 12.302 -9.471 1.00 40.16 144 PRO A N 1
ATOM 1140 C CA . PRO A 1 144 ? 28.590 10.936 -9.743 1.00 40.16 144 PRO A CA 1
ATOM 1141 C C . PRO A 1 144 ? 28.521 9.923 -8.580 1.00 40.16 144 PRO A C 1
ATOM 1143 O O . PRO A 1 144 ? 29.114 8.852 -8.672 1.00 40.16 144 PRO A O 1
ATOM 1146 N N . LEU A 1 145 ? 27.832 10.234 -7.477 1.00 43.62 145 LEU A N 1
ATOM 1147 C CA . LEU A 1 145 ? 27.767 9.377 -6.281 1.00 43.62 145 LEU A CA 1
ATOM 1148 C C . LEU A 1 145 ? 26.428 8.642 -6.110 1.00 43.62 145 LEU A C 1
ATOM 1150 O O . LEU A 1 145 ? 26.273 7.867 -5.169 1.00 43.62 145 LEU A O 1
ATOM 1154 N N . SER A 1 146 ? 25.477 8.839 -7.022 1.00 44.81 146 SER A N 1
ATOM 1155 C CA . SER A 1 146 ? 24.226 8.080 -7.069 1.00 44.81 146 SER A CA 1
ATOM 1156 C C . SER A 1 146 ? 24.233 7.223 -8.331 1.00 44.81 146 SER A C 1
ATOM 1158 O O . SER A 1 146 ? 24.066 7.731 -9.435 1.00 44.81 146 SER A O 1
ATOM 1160 N N . TYR A 1 147 ? 24.501 5.927 -8.180 1.00 41.06 147 TYR A N 1
ATOM 1161 C CA . TYR A 1 147 ? 24.456 4.950 -9.271 1.00 41.06 147 TYR A CA 1
ATOM 1162 C C . TYR A 1 147 ? 23.085 4.998 -9.986 1.00 41.06 147 TYR A C 1
ATOM 1164 O O . TYR A 1 147 ? 22.076 4.569 -9.439 1.00 41.06 147 TYR A O 1
ATOM 1172 N N . GLY A 1 148 ? 23.026 5.618 -11.166 1.00 44.50 148 GLY A N 1
ATOM 1173 C CA . GLY A 1 148 ? 23.030 4.920 -12.458 1.00 44.50 148 GLY A CA 1
ATOM 1174 C C . GLY A 1 148 ? 21.922 3.926 -12.834 1.00 44.50 148 GLY A C 1
ATOM 1175 O O . GLY A 1 148 ? 22.031 3.384 -13.927 1.00 44.50 148 GLY A O 1
ATOM 1176 N N . ASP A 1 149 ? 20.890 3.681 -12.025 1.00 51.34 149 ASP A N 1
ATOM 1177 C CA . ASP A 1 149 ? 19.840 2.706 -12.375 1.00 51.34 149 ASP A CA 1
ATOM 1178 C C . ASP A 1 149 ? 18.476 3.375 -12.603 1.00 51.34 149 ASP A C 1
ATOM 1180 O O . ASP A 1 149 ? 18.131 4.321 -11.891 1.00 51.34 149 ASP A O 1
ATOM 1184 N N . PRO A 1 150 ? 17.673 2.916 -13.581 1.00 54.41 150 PRO A N 1
ATOM 1185 C CA . PRO A 1 150 ? 16.296 3.366 -13.703 1.00 54.41 150 PRO A CA 1
ATOM 1186 C C . PRO A 1 150 ? 15.508 3.018 -12.439 1.00 54.41 150 PRO A C 1
ATOM 1188 O O . PRO A 1 150 ? 15.738 1.994 -11.790 1.00 54.41 150 PRO A O 1
ATOM 1191 N N . HIS A 1 151 ? 14.562 3.884 -12.093 1.00 69.00 151 HIS A N 1
ATOM 1192 C CA . HIS A 1 151 ? 13.799 3.764 -10.858 1.00 69.00 151 HIS A CA 1
ATOM 1193 C C . HIS A 1 151 ? 12.367 3.343 -11.149 1.00 69.00 151 HIS A C 1
ATOM 1195 O O . HIS A 1 151 ? 11.722 3.866 -12.059 1.00 69.00 151 HIS A O 1
ATOM 1201 N N . MET A 1 152 ? 11.866 2.424 -10.329 1.00 78.06 152 MET A N 1
ATOM 1202 C CA . MET A 1 152 ? 10.453 2.075 -10.288 1.00 78.06 152 MET A CA 1
ATOM 1203 C C . MET A 1 152 ? 9.809 2.915 -9.196 1.00 78.06 152 MET A C 1
ATOM 1205 O O . MET A 1 152 ? 10.006 2.660 -8.009 1.00 78.06 152 MET A O 1
ATOM 1209 N N . ILE A 1 153 ? 9.091 3.966 -9.584 1.00 81.12 153 ILE A N 1
ATOM 1210 C CA . ILE A 1 153 ? 8.529 4.919 -8.627 1.00 81.12 153 ILE A CA 1
ATOM 1211 C C . ILE A 1 153 ? 7.060 4.598 -8.391 1.00 81.12 153 ILE A C 1
ATOM 1213 O O . ILE A 1 153 ? 6.281 4.572 -9.340 1.00 81.12 153 ILE A O 1
ATOM 1217 N N . LEU A 1 154 ? 6.661 4.416 -7.132 1.00 84.19 154 LEU A N 1
ATOM 1218 C CA . LEU A 1 154 ? 5.254 4.292 -6.763 1.00 84.19 154 LEU A CA 1
ATOM 1219 C C . LEU A 1 154 ? 4.508 5.555 -7.200 1.00 84.19 154 LEU A C 1
ATOM 1221 O O . LEU A 1 154 ? 4.805 6.656 -6.736 1.00 84.19 154 LEU A O 1
ATOM 1225 N N . LYS A 1 155 ? 3.544 5.396 -8.101 1.00 87.25 155 LYS A N 1
ATOM 1226 C CA . LYS A 1 155 ? 2.785 6.501 -8.684 1.00 87.25 155 LYS A CA 1
ATOM 1227 C C . LYS A 1 155 ? 1.430 6.671 -8.011 1.00 87.25 155 LYS A C 1
ATOM 1229 O O . LYS A 1 155 ? 1.020 7.794 -7.713 1.00 87.25 155 LYS A O 1
ATOM 1234 N N . GLU A 1 156 ? 0.756 5.556 -7.780 1.00 91.31 156 GLU A N 1
ATOM 1235 C CA . GLU A 1 156 ? -0.597 5.512 -7.240 1.00 91.31 156 GLU A CA 1
ATOM 1236 C C . GLU A 1 156 ? -0.843 4.190 -6.513 1.00 91.31 156 GLU A C 1
ATOM 1238 O O . GLU A 1 156 ? -0.211 3.167 -6.791 1.00 91.31 156 GLU A O 1
ATOM 1243 N N . VAL A 1 157 ? -1.785 4.224 -5.578 1.00 92.75 157 VAL A N 1
ATOM 1244 C CA . VAL A 1 157 ? -2.346 3.044 -4.928 1.00 92.75 157 VAL A CA 1
ATOM 1245 C C . VAL A 1 157 ? -3.850 3.069 -5.136 1.00 92.75 157 VAL A C 1
ATOM 1247 O O . VAL A 1 157 ? -4.499 4.072 -4.850 1.00 92.75 157 VAL A O 1
ATOM 1250 N N . THR A 1 158 ? -4.417 1.974 -5.623 1.00 94.06 158 THR A N 1
ATOM 1251 C CA . THR A 1 158 ? -5.854 1.838 -5.866 1.00 94.06 158 THR A CA 1
ATOM 1252 C C . THR A 1 158 ? -6.460 0.758 -4.981 1.00 94.06 158 THR A C 1
ATOM 1254 O O . THR A 1 158 ? -5.823 -0.254 -4.679 1.00 94.06 158 THR A O 1
ATOM 1257 N N . CYS A 1 159 ? -7.698 0.975 -4.545 1.00 92.81 159 CYS A N 1
ATOM 1258 C CA . CYS A 1 159 ? -8.515 -0.033 -3.877 1.00 92.81 159 CYS A CA 1
ATOM 1259 C C . CYS A 1 159 ? -9.999 0.261 -4.111 1.00 92.81 159 CYS A C 1
ATOM 1261 O O . CYS A 1 159 ? -10.493 1.323 -3.726 1.00 92.81 159 CYS A O 1
ATOM 1263 N N . GLY A 1 160 ? -10.717 -0.689 -4.720 1.00 88.38 160 GLY A N 1
ATOM 1264 C CA . GLY A 1 160 ? -12.087 -0.459 -5.180 1.00 88.38 160 GLY A CA 1
ATOM 1265 C C . GLY A 1 160 ? -12.142 0.737 -6.135 1.00 88.38 160 GLY A C 1
ATOM 1266 O O . GLY A 1 160 ? -11.354 0.808 -7.074 1.00 88.38 160 GLY A O 1
ATOM 1267 N N . ASP A 1 161 ? -13.021 1.695 -5.847 1.00 89.00 161 ASP A N 1
ATOM 1268 C CA . ASP A 1 161 ? -13.202 2.914 -6.650 1.00 89.00 161 ASP A CA 1
ATOM 1269 C C . ASP A 1 161 ? -12.265 4.071 -6.245 1.00 89.00 161 ASP A C 1
ATOM 1271 O O . ASP A 1 161 ? -12.362 5.177 -6.783 1.00 89.00 161 ASP A O 1
ATOM 1275 N N . PHE A 1 162 ? -11.372 3.863 -5.272 1.00 91.69 162 PHE A N 1
ATOM 1276 C CA . PHE A 1 162 ? -10.476 4.906 -4.777 1.00 91.69 162 PHE A CA 1
ATOM 1277 C C . PHE A 1 162 ? -9.080 4.792 -5.382 1.00 91.69 162 PHE A C 1
ATOM 1279 O O . PHE A 1 162 ? -8.495 3.711 -5.438 1.00 91.69 162 PHE A O 1
ATOM 1286 N N . THR A 1 163 ? -8.537 5.939 -5.793 1.00 93.00 163 THR A N 1
ATOM 1287 C CA . THR A 1 163 ? -7.157 6.095 -6.264 1.00 93.00 163 THR A CA 1
ATOM 1288 C C . THR A 1 163 ? -6.462 7.138 -5.404 1.00 93.00 163 THR A C 1
ATOM 1290 O O . THR A 1 163 ? -6.894 8.288 -5.344 1.00 93.00 163 THR A O 1
ATOM 1293 N N . TYR A 1 164 ? -5.390 6.728 -4.739 1.00 90.81 164 TYR A N 1
ATOM 1294 C CA . TYR A 1 164 ? -4.536 7.571 -3.918 1.00 90.81 164 TYR A CA 1
ATOM 1295 C C . TYR A 1 164 ? -3.265 7.857 -4.707 1.00 90.81 164 TYR A C 1
ATOM 1297 O O . TYR A 1 164 ? -2.538 6.936 -5.078 1.00 90.81 164 TYR A O 1
ATOM 1305 N N . THR A 1 165 ? -3.000 9.127 -4.985 1.00 87.75 165 THR A N 1
ATOM 1306 C CA . THR A 1 165 ? -1.815 9.557 -5.730 1.00 87.75 165 THR A CA 1
ATOM 1307 C C . THR A 1 165 ? -0.817 10.230 -4.803 1.00 87.75 165 THR A C 1
ATOM 1309 O O . THR A 1 165 ? -1.136 10.626 -3.681 1.00 87.75 165 THR A O 1
ATOM 1312 N N . ARG A 1 166 ? 0.407 10.406 -5.294 1.00 77.19 166 ARG A N 1
ATOM 1313 C CA . ARG A 1 166 ? 1.401 11.251 -4.627 1.00 77.19 166 ARG A CA 1
ATOM 1314 C C . ARG A 1 166 ? 0.875 12.678 -4.452 1.00 77.19 166 ARG A C 1
ATOM 1316 O O . ARG A 1 166 ? 0.139 13.182 -5.302 1.00 77.19 166 ARG A O 1
ATOM 1323 N N . LYS A 1 167 ? 1.292 13.335 -3.368 1.00 68.69 167 LYS A N 1
ATOM 1324 C CA . LYS A 1 167 ? 0.941 14.734 -3.070 1.00 68.69 167 LYS A CA 1
ATOM 1325 C C . LYS A 1 167 ? 1.625 15.739 -3.997 1.00 68.69 167 LYS A C 1
ATOM 1327 O O . LYS A 1 167 ? 1.052 16.789 -4.280 1.00 68.69 167 LYS A O 1
ATOM 1332 N N . ASN A 1 168 ? 2.806 15.404 -4.506 1.00 63.38 168 ASN A N 1
ATOM 1333 C CA . ASN A 1 168 ? 3.555 16.251 -5.418 1.00 63.38 168 ASN A CA 1
ATOM 1334 C C . ASN A 1 168 ? 4.176 15.387 -6.515 1.00 63.38 168 ASN A C 1
ATOM 1336 O O . ASN A 1 168 ? 4.938 14.459 -6.255 1.00 63.38 168 ASN A O 1
ATOM 1340 N N . ASP A 1 169 ? 3.814 15.682 -7.759 1.00 54.91 169 ASP A N 1
ATOM 1341 C CA . ASP A 1 169 ? 4.340 14.986 -8.934 1.00 54.91 169 ASP A CA 1
ATOM 1342 C C . ASP A 1 169 ? 5.662 15.578 -9.439 1.00 54.91 169 ASP A C 1
ATOM 1344 O O . ASP A 1 169 ? 6.188 15.116 -10.453 1.00 54.91 169 ASP A O 1
ATOM 1348 N N . ARG A 1 170 ? 6.198 16.586 -8.738 1.00 55.00 170 ARG A N 1
ATOM 1349 C CA . ARG A 1 170 ? 7.496 17.189 -9.044 1.00 55.00 170 ARG A CA 1
ATOM 1350 C C . ARG A 1 170 ? 8.599 16.142 -8.907 1.00 55.00 170 ARG A C 1
ATOM 1352 O O . ARG A 1 170 ? 8.628 15.373 -7.953 1.00 55.00 170 ARG A O 1
ATOM 1359 N N . GLU A 1 171 ? 9.505 16.123 -9.877 1.00 52.03 171 GLU A N 1
ATOM 1360 C CA . GLU A 1 171 ? 10.571 15.121 -10.047 1.00 52.03 171 GLU A CA 1
ATOM 1361 C C . GLU A 1 171 ? 11.742 15.300 -9.049 1.00 52.03 171 GLU A C 1
ATOM 1363 O O . GLU A 1 171 ? 12.861 14.833 -9.274 1.00 52.03 171 GLU A O 1
ATOM 1368 N N . GLU A 1 172 ? 11.482 15.969 -7.922 1.00 50.03 172 GLU A N 1
ATOM 1369 C CA . GLU A 1 172 ? 12.459 16.278 -6.882 1.00 50.03 172 GLU A CA 1
ATOM 1370 C C . GLU A 1 172 ? 12.469 15.178 -5.813 1.00 50.03 172 GLU A C 1
ATOM 1372 O O . GLU A 1 172 ? 11.438 14.765 -5.286 1.00 50.03 172 GLU A O 1
ATOM 1377 N N . PHE A 1 173 ? 13.665 14.679 -5.503 1.00 44.41 173 PHE A N 1
ATOM 1378 C CA . PHE A 1 173 ? 13.893 13.717 -4.426 1.00 44.41 173 PHE A CA 1
ATOM 1379 C C . PHE A 1 173 ? 14.088 14.477 -3.096 1.00 44.41 173 PHE A C 1
ATOM 138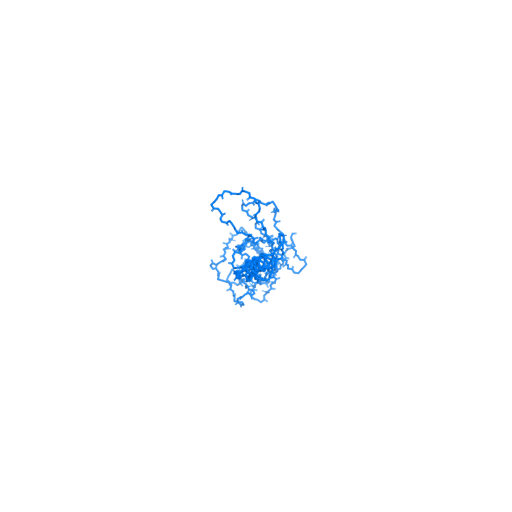1 O O . PHE A 1 173 ? 14.795 15.488 -3.099 1.00 44.41 173 PHE A O 1
ATOM 1388 N N . PRO A 1 174 ? 13.569 13.998 -1.947 1.00 50.19 174 PRO A N 1
ATOM 1389 C CA . PRO A 1 174 ? 12.885 12.724 -1.744 1.00 50.19 174 PRO A CA 1
ATOM 1390 C C . PRO A 1 174 ? 11.449 12.722 -2.271 1.00 50.19 174 PRO A C 1
ATOM 1392 O O . PRO A 1 174 ? 10.695 13.667 -2.070 1.00 50.19 174 PRO A O 1
ATOM 1395 N N . LEU A 1 175 ? 11.084 11.614 -2.918 1.00 58.38 175 LEU A N 1
ATOM 1396 C CA . LEU A 1 175 ? 9.734 11.375 -3.419 1.00 58.38 175 LEU A CA 1
ATOM 1397 C C . LEU A 1 175 ? 8.740 11.366 -2.246 1.00 58.38 175 LEU A C 1
ATOM 1399 O O . LEU A 1 175 ? 8.962 10.657 -1.265 1.00 58.38 175 LEU A O 1
ATOM 1403 N N . GLU A 1 176 ? 7.667 12.155 -2.345 1.00 64.69 176 GLU A N 1
ATOM 1404 C CA . GLU A 1 176 ? 6.637 12.251 -1.304 1.00 64.69 176 GLU A CA 1
ATOM 1405 C C . GLU A 1 176 ? 5.806 10.957 -1.184 1.00 64.69 176 GLU A C 1
ATOM 1407 O O . GLU A 1 176 ? 5.512 10.286 -2.178 1.00 64.69 176 GLU A O 1
ATOM 1412 N N . ASP A 1 177 ? 5.405 10.630 0.047 1.00 78.38 177 ASP A N 1
ATOM 1413 C CA . ASP A 1 177 ? 4.641 9.425 0.386 1.00 78.38 177 ASP A CA 1
ATOM 1414 C C . ASP A 1 177 ? 3.175 9.494 -0.099 1.00 78.38 177 ASP A C 1
ATOM 1416 O O . ASP A 1 177 ? 2.575 10.571 -0.186 1.00 78.38 177 ASP A O 1
ATOM 1420 N N . ILE A 1 178 ? 2.561 8.331 -0.344 1.00 88.88 178 ILE A N 1
ATOM 1421 C CA . ILE A 1 178 ? 1.113 8.215 -0.585 1.00 88.88 178 ILE A CA 1
ATOM 1422 C C . ILE A 1 178 ? 0.399 8.019 0.752 1.00 88.88 178 ILE A C 1
ATOM 1424 O O . ILE A 1 178 ? 0.656 7.050 1.464 1.00 88.88 178 ILE A O 1
ATOM 1428 N N . ASP A 1 179 ? -0.525 8.921 1.075 1.00 91.00 179 ASP A N 1
ATOM 1429 C CA . ASP A 1 179 ? -1.350 8.829 2.278 1.00 91.00 179 ASP A CA 1
ATOM 1430 C C . ASP A 1 179 ? -2.686 8.147 1.969 1.00 91.00 179 ASP A C 1
ATOM 1432 O O . ASP A 1 179 ? -3.450 8.602 1.119 1.00 91.00 179 ASP A O 1
ATOM 1436 N N . ILE A 1 180 ? -3.001 7.094 2.720 1.00 92.38 180 ILE A N 1
ATOM 1437 C CA . ILE A 1 180 ? -4.287 6.397 2.679 1.00 92.38 180 ILE A CA 1
ATOM 1438 C C . ILE A 1 180 ? -4.909 6.509 4.062 1.00 92.38 180 ILE A C 1
ATOM 1440 O O . ILE A 1 180 ? -4.321 6.073 5.051 1.00 92.38 180 ILE A O 1
ATOM 1444 N N . LYS A 1 181 ? -6.101 7.099 4.145 1.00 93.31 181 LYS A N 1
ATOM 1445 C CA . LYS A 1 181 ? -6.840 7.240 5.402 1.00 93.31 181 LYS A CA 1
ATOM 1446 C C . LYS A 1 181 ? -7.891 6.153 5.525 1.00 93.31 181 LYS A C 1
ATOM 1448 O O . LYS A 1 181 ? -8.592 5.840 4.566 1.00 93.31 181 LYS A O 1
ATOM 1453 N N . MET A 1 182 ? -8.019 5.611 6.725 1.00 94.31 182 MET A N 1
ATOM 1454 C CA . MET A 1 182 ? -8.981 4.579 7.069 1.00 94.31 182 MET A CA 1
ATOM 1455 C C . MET A 1 182 ? -9.619 4.899 8.409 1.00 94.31 182 MET A C 1
ATOM 1457 O O . MET A 1 182 ? -8.988 5.484 9.289 1.00 94.31 182 MET A O 1
ATOM 1461 N N . ARG A 1 183 ? -10.871 4.490 8.566 1.00 93.31 18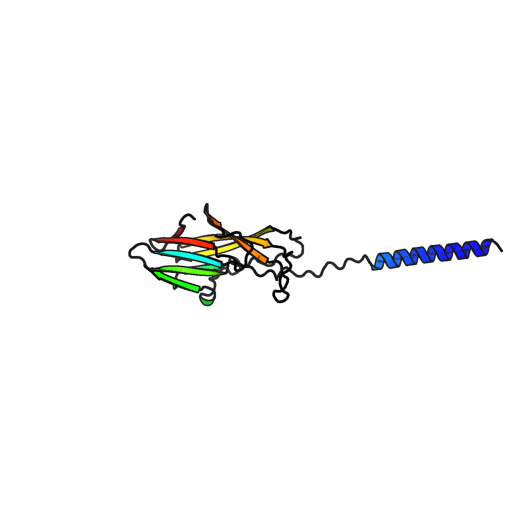3 ARG A N 1
ATOM 1462 C CA . ARG A 1 183 ? -11.571 4.499 9.843 1.00 93.31 183 ARG A CA 1
ATOM 1463 C C . ARG A 1 183 ? -11.577 3.085 10.407 1.00 93.31 183 ARG A C 1
ATOM 1465 O O . ARG A 1 183 ? -11.857 2.148 9.666 1.00 93.31 183 ARG A O 1
ATOM 1472 N N . LEU A 1 184 ? -11.256 2.945 11.686 1.00 92.69 184 LEU A N 1
ATOM 1473 C CA . LEU A 1 184 ? -11.493 1.715 12.432 1.00 92.69 184 LEU A CA 1
ATOM 1474 C C . LEU A 1 184 ? -12.862 1.833 13.108 1.00 92.69 184 LEU A C 1
ATOM 1476 O O . LEU A 1 184 ? -13.124 2.830 13.787 1.00 92.69 184 LEU A O 1
ATOM 1480 N N . ARG A 1 185 ? -13.730 0.861 12.834 1.00 91.50 185 ARG A N 1
ATOM 1481 C CA . ARG A 1 185 ? -15.066 0.741 13.412 1.00 91.50 185 ARG A CA 1
ATOM 1482 C C . ARG A 1 185 ? -15.436 -0.728 13.544 1.00 91.50 185 ARG A C 1
ATOM 1484 O O . ARG A 1 185 ? -15.374 -1.453 12.553 1.00 91.50 185 ARG A O 1
ATOM 1491 N N . ASP A 1 186 ? -15.884 -1.147 14.722 1.00 88.25 186 ASP A N 1
ATOM 1492 C CA . ASP A 1 186 ? -16.325 -2.517 14.995 1.00 88.25 186 ASP A CA 1
ATOM 1493 C C . ASP A 1 186 ? -15.262 -3.553 14.543 1.00 88.25 186 ASP A C 1
ATOM 1495 O O . ASP A 1 186 ? -15.572 -4.521 13.843 1.00 88.25 186 ASP A O 1
ATOM 1499 N N . ASP A 1 187 ? -13.984 -3.286 14.861 1.00 83.94 187 ASP A N 1
ATOM 1500 C CA . ASP A 1 187 ? -12.785 -4.037 14.429 1.00 83.94 187 ASP A CA 1
ATOM 1501 C C . ASP A 1 187 ? -12.529 -4.078 12.904 1.00 83.94 187 ASP A C 1
ATOM 1503 O O . ASP A 1 187 ? -11.592 -4.728 12.427 1.00 83.94 187 ASP A O 1
ATOM 1507 N N . LYS A 1 188 ? -13.308 -3.351 12.101 1.00 90.88 188 LYS A N 1
ATOM 1508 C CA . LYS A 1 188 ? -13.162 -3.289 10.642 1.00 90.88 188 LYS A CA 1
ATOM 1509 C C . LYS A 1 188 ? -12.480 -2.009 10.201 1.00 90.88 188 LYS A C 1
ATOM 1511 O O . LYS A 1 188 ? -12.709 -0.935 10.750 1.00 90.88 188 LYS A O 1
ATOM 1516 N N . LEU A 1 189 ? -11.658 -2.135 9.164 1.00 92.38 189 LEU A N 1
ATOM 1517 C CA . LEU A 1 189 ? -11.056 -0.992 8.493 1.00 92.38 189 LEU A CA 1
ATOM 1518 C C . LEU A 1 189 ? -11.932 -0.584 7.310 1.00 92.38 189 LEU A C 1
ATOM 1520 O O . LEU A 1 189 ? -12.234 -1.394 6.436 1.00 92.38 189 LEU A O 1
ATOM 1524 N N . GLU A 1 190 ? -12.310 0.686 7.273 1.00 92.75 190 GLU A N 1
ATOM 1525 C CA . GLU A 1 190 ? -13.089 1.289 6.197 1.00 92.75 190 GLU A CA 1
ATOM 1526 C C . GLU A 1 190 ? -12.262 2.380 5.519 1.00 92.75 190 GLU A C 1
ATOM 1528 O O . GLU A 1 190 ? -11.707 3.255 6.186 1.00 92.75 190 GLU A O 1
ATOM 1533 N N . LEU A 1 191 ? -12.179 2.357 4.189 1.00 91.56 191 LEU A N 1
ATOM 1534 C CA . LEU A 1 191 ? -11.455 3.383 3.440 1.00 91.56 191 LEU A CA 1
ATOM 1535 C C . LEU A 1 191 ? -12.160 4.733 3.551 1.00 91.56 191 LEU A C 1
ATOM 1537 O O . LEU A 1 191 ? -13.354 4.861 3.278 1.00 91.56 191 LEU A O 1
ATOM 1541 N N . VAL A 1 192 ? -11.389 5.761 3.888 1.00 88.31 192 VAL A N 1
ATOM 1542 C CA . VAL A 1 192 ? -11.816 7.149 3.751 1.00 88.31 192 VAL A CA 1
ATOM 1543 C C . VAL A 1 192 ? -11.408 7.613 2.357 1.00 88.31 192 VAL A C 1
ATOM 1545 O O . VAL A 1 192 ? -10.272 7.397 1.921 1.00 88.31 192 VAL A O 1
ATOM 1548 N N . LYS A 1 193 ? -12.355 8.232 1.649 1.00 84.19 193 LYS A N 1
ATOM 1549 C CA . LYS A 1 193 ? -12.132 8.778 0.308 1.00 84.19 193 LYS A CA 1
ATOM 1550 C C . LYS A 1 193 ? -10.922 9.747 0.310 1.00 84.19 193 LYS A C 1
ATOM 1552 O O . LYS A 1 193 ? -10.793 10.482 1.294 1.00 84.19 193 LYS A O 1
ATOM 1557 N N . PRO A 1 194 ? -10.066 9.731 -0.738 1.00 79.12 194 PRO A N 1
ATOM 1558 C CA . PRO A 1 194 ? -8.918 10.635 -0.873 1.00 79.12 194 PRO A CA 1
ATOM 1559 C C 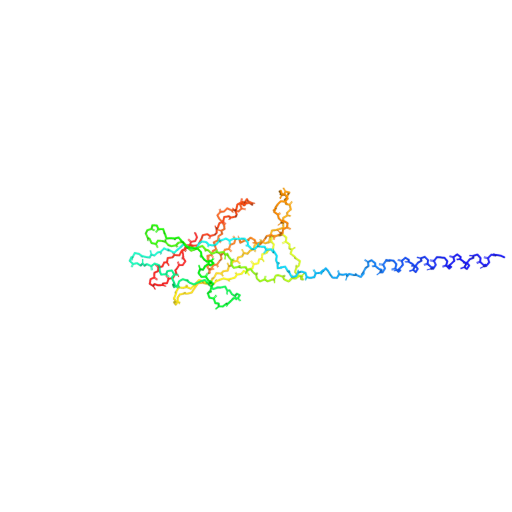. PRO A 1 194 ? -9.280 12.118 -0.733 1.00 79.12 194 PRO A C 1
ATOM 1561 O O . PRO A 1 194 ? -10.368 12.506 -1.225 1.00 79.12 194 PRO A O 1
#